Protein AF-B0Y530-F1 (afdb_monomer_lite)

Sequence (196 aa):
MYRELESFFRGALNVQAPTAATYVEQLRGLASNEVVDIGAVKTAIHNLNALRPGSDELRALSRLRFLPVEMPDGTVEMLKPTDTFFIADRVEYLSAFRGRVPILDFSLDEARHLSPLLGRISLQNRYMSMAIMEQTDVDQPSHEHLSRETRLFRRKAKHFYRYGRTAEKLLVRRCDNCKTRLFMKALVSEKHLYFN

Foldseek 3Di:
DDPPCVCVCCPVVVDDDQDLLNLLVVLQVQQPDPDHDLVSLLVSLLVSLVNLDALVSCVSQQPGQRFWKQALVRDTGRHHLLADEAEEQDPLQCVQCRSPTIYGPDDNVSSVSSVSVCVSSPNVCRYLVNFKDKDWDQDDPPPDDDPPVVVVCVVVCVPDDDDGPIFIKIWGHDPPSHPDDDTDIGTDDDDDDDDD

pLDDT: mean 72.52, std 20.73, range [30.19, 95.31]

InterPro domains:
  IPR059392 Domain of unknown function DUF8348 [PF27504] (22-131)

Organism: Aspergillus fumigatus (strain CBS 144.89 / FGSC A1163 / CEA10) (NCBI:txid451804)

Secondary structure (DSSP, 8-state):
--GGGHHIIIIIS--PPPPHHHHHHHHHHHTTSSS--HHHHHHHHHHHHHT---TTGGGGGGGS--EEEE-TTS-EEEE-TTS--BB--SHHHHHHHTTTS-EESS-HHHHHHHHHHHHHTT-GGGBHHHHEEEEEEEPPPP--S-TTHHHHHHHHTTS------EEEEEEEPP-TTS------EEEE--------

Radius of gyration: 24.55 Å; chains: 1; bounding box: 75×40×56 Å

Structure (mmCIF, N/CA/C/O backbone):
data_AF-B0Y530-F1
#
_entry.id   AF-B0Y530-F1
#
loop_
_atom_site.group_PDB
_atom_site.id
_atom_site.type_symbol
_atom_site.label_atom_id
_atom_site.label_alt_id
_atom_site.label_comp_id
_atom_site.label_asym_id
_atom_site.label_entity_id
_atom_site.label_seq_id
_atom_site.pdbx_PDB_ins_code
_atom_site.Cartn_x
_atom_site.Cartn_y
_atom_site.Cartn_z
_atom_site.occupancy
_atom_site.B_iso_or_equiv
_atom_site.auth_seq_id
_atom_site.auth_comp_id
_atom_site.auth_asym_id
_atom_site.auth_atom_id
_atom_site.pdbx_PDB_model_num
ATOM 1 N N . MET A 1 1 ? -13.816 22.624 7.159 1.00 44.41 1 MET A N 1
ATOM 2 C CA . MET A 1 1 ? -14.152 21.352 7.836 1.00 44.41 1 MET A CA 1
ATOM 3 C C . MET A 1 1 ? -14.967 21.699 9.079 1.00 44.41 1 MET A C 1
ATOM 5 O O . MET A 1 1 ? -14.487 22.483 9.887 1.00 44.41 1 MET A O 1
ATOM 9 N N . TYR A 1 2 ? -16.212 21.229 9.177 1.00 54.75 2 TYR A N 1
ATOM 10 C CA . TYR A 1 2 ? -17.192 21.673 10.179 1.00 54.75 2 TYR A CA 1
ATOM 11 C C . TYR A 1 2 ? -17.006 20.951 11.524 1.00 54.75 2 TYR A C 1
ATOM 13 O O . TYR A 1 2 ? -17.595 19.897 11.745 1.00 54.75 2 TYR A O 1
ATOM 21 N N . ARG A 1 3 ? -16.199 21.515 12.434 1.00 59.56 3 ARG A N 1
ATOM 22 C CA . ARG A 1 3 ? -16.058 20.994 13.814 1.00 59.56 3 ARG A CA 1
ATOM 23 C C . ARG A 1 3 ? -17.367 21.043 14.607 1.00 59.56 3 ARG A C 1
ATOM 25 O O . ARG A 1 3 ? -17.596 20.209 15.470 1.00 59.56 3 ARG A O 1
ATOM 32 N N . GLU A 1 4 ? -18.233 21.997 14.290 1.00 65.31 4 GLU A N 1
ATOM 33 C CA . GLU A 1 4 ? -19.494 22.238 15.000 1.00 65.31 4 GLU A CA 1
ATOM 34 C C . GLU A 1 4 ? -20.522 21.111 14.806 1.00 65.31 4 GLU A C 1
ATOM 36 O O . GLU A 1 4 ? -21.371 20.902 15.665 1.00 65.31 4 GLU A O 1
ATOM 41 N N . LEU A 1 5 ? -20.417 20.339 13.718 1.00 67.94 5 LEU A N 1
ATOM 42 C CA . LEU A 1 5 ? -21.318 19.218 13.427 1.00 67.94 5 LEU A CA 1
ATOM 43 C C . LEU A 1 5 ? -20.907 17.912 14.123 1.00 67.94 5 LEU A C 1
ATOM 45 O O . LEU A 1 5 ? -21.686 16.962 14.153 1.00 67.94 5 LEU A O 1
ATOM 49 N N . GLU A 1 6 ? -19.708 17.840 14.705 1.00 64.44 6 GLU A N 1
ATOM 50 C CA . GLU A 1 6 ? -19.224 16.622 15.362 1.00 64.44 6 GLU A CA 1
ATOM 51 C C . GLU A 1 6 ? -20.094 16.237 16.571 1.00 64.44 6 GLU A C 1
ATOM 53 O O . GLU A 1 6 ? -20.381 15.057 16.780 1.00 64.44 6 GLU A O 1
ATOM 58 N N . SER A 1 7 ? -20.585 17.230 17.317 1.00 64.06 7 SER A N 1
ATOM 59 C CA . SER A 1 7 ? -21.514 17.029 18.435 1.00 64.06 7 SER A CA 1
ATOM 60 C C . SER A 1 7 ? -22.880 16.514 17.974 1.00 64.06 7 SER A C 1
ATOM 62 O O . SER A 1 7 ? -23.486 15.697 18.661 1.00 64.06 7 SER A O 1
ATOM 64 N N . PHE A 1 8 ? -23.345 16.926 16.791 1.00 67.81 8 PHE A N 1
ATOM 65 C CA . PHE A 1 8 ? -24.589 16.437 16.200 1.00 67.81 8 PHE A CA 1
ATOM 66 C C . PHE A 1 8 ? -24.465 14.968 15.770 1.00 67.81 8 PHE A C 1
ATOM 68 O O . PHE A 1 8 ? -25.305 14.147 16.136 1.00 67.81 8 PHE A O 1
ATOM 75 N N . PHE A 1 9 ? -23.387 14.600 15.072 1.00 64.75 9 PHE A N 1
ATOM 76 C CA . PHE A 1 9 ? -23.185 13.217 14.625 1.00 64.75 9 PHE A CA 1
ATOM 77 C C . PHE A 1 9 ? -22.921 12.247 15.781 1.00 64.75 9 PHE A C 1
ATOM 79 O O . PHE A 1 9 ? -23.518 11.171 15.822 1.00 64.75 9 PHE A O 1
ATOM 86 N N . ARG A 1 10 ? -22.071 12.625 16.745 1.00 68.25 10 ARG A N 1
ATOM 87 C CA . ARG A 1 10 ? -21.766 11.771 17.904 1.00 68.25 10 ARG A CA 1
ATOM 88 C C . ARG A 1 10 ? -22.877 11.776 18.954 1.00 68.25 10 ARG A C 1
ATOM 90 O O . ARG A 1 10 ? -23.067 10.770 19.622 1.00 68.25 10 ARG A O 1
ATOM 97 N N . GLY A 1 11 ? -23.584 12.894 19.119 1.00 66.25 11 GLY A N 1
ATOM 98 C CA . GLY A 1 11 ? -24.612 13.067 20.147 1.00 66.25 11 GLY A CA 1
ATOM 99 C C . GLY A 1 11 ? -26.009 12.677 19.674 1.00 66.25 11 GLY A C 1
ATOM 100 O O . GLY A 1 11 ? -26.609 11.763 20.226 1.00 66.25 11 GLY A O 1
ATOM 101 N N . ALA A 1 12 ? -26.532 13.355 18.649 1.00 65.44 12 ALA A N 1
ATOM 102 C CA . ALA A 1 12 ? -27.915 13.167 18.205 1.00 65.44 12 ALA A CA 1
ATOM 103 C C . ALA A 1 12 ? -28.107 11.886 17.378 1.00 65.44 12 ALA A C 1
ATOM 105 O O . ALA A 1 12 ? -29.136 11.228 17.499 1.00 65.44 12 ALA A O 1
ATOM 106 N N . LEU A 1 13 ? -27.116 11.524 16.556 1.00 67.88 13 LEU A N 1
ATOM 107 C CA . LEU A 1 13 ? -27.177 10.336 15.694 1.00 67.88 13 LEU A CA 1
ATOM 108 C C . LEU A 1 13 ? -26.406 9.128 16.255 1.00 67.88 13 LEU A C 1
ATOM 110 O O . LEU A 1 13 ? -26.450 8.057 15.654 1.00 67.88 13 LEU A O 1
ATOM 114 N N . ASN A 1 14 ? -25.710 9.290 17.390 1.00 65.31 14 ASN A N 1
ATOM 115 C CA . ASN A 1 14 ? -24.865 8.270 18.029 1.00 65.31 14 ASN A CA 1
ATOM 116 C C . ASN A 1 14 ? -23.926 7.535 17.047 1.00 65.31 14 ASN A C 1
ATOM 118 O O . ASN A 1 14 ? -23.660 6.338 17.176 1.00 65.31 14 ASN A O 1
ATOM 122 N N . VAL A 1 15 ? -23.433 8.246 16.029 1.00 72.12 15 VAL A N 1
ATOM 123 C CA . VAL A 1 15 ? -22.521 7.680 15.036 1.00 72.12 15 VAL A CA 1
ATOM 124 C C . VAL A 1 15 ? -21.124 7.655 15.644 1.00 72.12 15 VAL A C 1
ATOM 126 O O . VAL A 1 15 ? -20.498 8.695 15.863 1.00 72.12 15 VAL A O 1
ATOM 129 N N . GLN A 1 16 ? -20.633 6.451 15.933 1.00 69.69 16 GLN A N 1
ATOM 130 C CA . GLN A 1 16 ? -19.253 6.229 16.358 1.00 69.69 16 GLN A CA 1
ATOM 131 C C . GLN A 1 16 ? -18.303 6.612 15.217 1.00 69.69 16 GLN A C 1
ATOM 133 O O . GLN A 1 16 ? -18.497 6.206 14.070 1.00 69.69 16 GLN A O 1
ATOM 138 N N . ALA A 1 17 ? -17.267 7.396 15.528 1.00 74.94 17 ALA A N 1
ATOM 139 C CA . ALA A 1 17 ? -16.247 7.737 14.545 1.00 74.94 17 ALA A CA 1
ATOM 140 C C . ALA A 1 17 ? -15.517 6.455 14.095 1.00 74.94 17 ALA A C 1
ATOM 142 O O . ALA A 1 17 ? -15.108 5.667 14.954 1.00 74.94 17 ALA A O 1
ATOM 143 N N . PRO A 1 18 ? -15.337 6.230 12.781 1.00 79.75 18 PRO A N 1
ATOM 144 C CA . PRO A 1 18 ? -14.697 5.020 12.288 1.00 79.75 18 PRO A CA 1
ATOM 145 C C . PRO A 1 18 ? -13.247 4.947 12.772 1.00 79.75 18 PRO A C 1
ATOM 147 O O . PRO A 1 18 ? -12.463 5.884 12.612 1.00 79.75 18 PRO A O 1
ATOM 150 N N . THR A 1 19 ? -12.902 3.816 13.380 1.00 87.69 19 THR A N 1
ATOM 151 C CA . THR A 1 19 ? -11.562 3.528 13.905 1.00 87.69 19 THR A CA 1
ATOM 152 C C . THR A 1 19 ? -10.728 2.754 12.887 1.00 87.69 19 THR A C 1
ATOM 154 O O . THR A 1 19 ? -11.256 2.216 11.912 1.00 87.69 19 THR A O 1
ATOM 157 N N . ALA A 1 20 ? -9.422 2.622 13.132 1.00 87.12 20 ALA A N 1
ATOM 158 C CA . ALA A 1 20 ? -8.554 1.776 12.313 1.00 87.12 20 ALA A CA 1
ATOM 159 C C . ALA A 1 20 ? -9.084 0.335 12.219 1.00 87.12 20 ALA A C 1
ATOM 161 O O . ALA A 1 20 ? -9.145 -0.233 11.132 1.00 87.12 20 ALA A O 1
ATOM 162 N N . ALA A 1 21 ? -9.561 -0.214 13.342 1.00 88.00 21 ALA A N 1
ATOM 163 C CA . ALA A 1 21 ? -10.191 -1.531 13.399 1.00 88.00 21 ALA A CA 1
ATOM 164 C C . ALA A 1 21 ? -11.428 -1.633 12.489 1.00 88.00 21 ALA A C 1
ATOM 166 O O . ALA A 1 21 ? -11.610 -2.647 11.824 1.00 88.00 21 ALA A O 1
ATOM 167 N N . THR A 1 22 ? -12.231 -0.567 12.395 1.00 89.50 22 THR A N 1
ATOM 168 C CA . THR A 1 22 ? -13.412 -0.528 11.514 1.00 89.50 22 THR A CA 1
ATOM 169 C C . THR A 1 22 ? -13.006 -0.707 10.051 1.00 89.50 22 THR A C 1
ATOM 171 O O . THR A 1 22 ? -13.576 -1.536 9.346 1.00 89.50 22 THR A O 1
ATOM 174 N N . TYR A 1 23 ? -11.971 0.010 9.603 1.00 90.62 23 TYR A N 1
ATOM 175 C CA . TYR A 1 23 ? -11.467 -0.116 8.234 1.00 90.62 23 TYR A CA 1
ATOM 176 C C . TYR A 1 23 ? -10.740 -1.441 7.985 1.00 90.62 23 TYR A C 1
ATOM 178 O O . TYR A 1 23 ? -10.826 -1.981 6.887 1.00 90.62 23 TYR A O 1
ATOM 186 N N . VAL A 1 24 ? -10.063 -2.008 8.987 1.00 90.25 24 VAL A N 1
ATOM 187 C CA . VAL A 1 24 ? -9.472 -3.353 8.883 1.00 90.25 24 VAL A CA 1
ATOM 188 C C . VAL A 1 24 ? -10.558 -4.417 8.689 1.00 90.25 24 VAL A C 1
ATOM 190 O O . VAL A 1 24 ? -10.403 -5.287 7.831 1.00 90.25 24 VAL A O 1
ATOM 193 N N . GLU A 1 25 ? -11.666 -4.346 9.431 1.00 90.12 25 GLU A N 1
ATOM 194 C CA . GLU A 1 25 ? -12.802 -5.257 9.241 1.00 90.12 25 GLU A CA 1
ATOM 195 C C . GLU A 1 25 ? -13.515 -5.010 7.907 1.00 90.12 25 GLU A C 1
ATOM 197 O O . GLU A 1 25 ? -13.876 -5.967 7.223 1.00 90.12 25 GLU A O 1
ATOM 202 N N . GLN A 1 26 ? -13.635 -3.753 7.468 1.00 91.00 26 GLN A N 1
ATOM 203 C CA . GLN A 1 26 ? -14.151 -3.431 6.136 1.00 91.00 26 GLN A CA 1
ATOM 204 C C . GLN A 1 26 ? -13.285 -4.059 5.035 1.00 91.00 26 GLN A C 1
ATOM 206 O O . GLN A 1 26 ? -13.814 -4.710 4.136 1.00 91.00 26 GLN A O 1
ATOM 211 N N . LEU A 1 27 ? -11.958 -3.919 5.118 1.00 91.81 27 LEU A N 1
ATOM 212 C CA . LEU A 1 27 ? -11.026 -4.554 4.182 1.00 91.81 27 LEU A CA 1
ATOM 213 C C . LEU A 1 27 ? -11.148 -6.080 4.222 1.00 91.81 27 LEU A C 1
ATOM 215 O O . LEU A 1 27 ? -11.079 -6.725 3.179 1.00 91.81 27 LEU A O 1
ATOM 219 N N . ARG A 1 28 ? -11.371 -6.671 5.403 1.00 90.31 28 ARG A N 1
ATOM 220 C CA . ARG A 1 28 ? -11.599 -8.116 5.541 1.00 90.31 28 ARG A CA 1
ATOM 221 C C . ARG A 1 28 ? -12.891 -8.564 4.861 1.00 90.31 28 ARG A C 1
ATOM 223 O O . ARG A 1 28 ? -12.880 -9.593 4.186 1.00 90.31 28 ARG A O 1
ATOM 230 N N . GLY A 1 29 ? -13.970 -7.801 5.018 1.00 89.38 29 GLY A N 1
ATOM 231 C CA . GLY A 1 29 ? -15.240 -8.050 4.340 1.00 89.38 29 GLY A CA 1
ATOM 232 C C . GLY A 1 29 ? -15.086 -7.981 2.823 1.00 89.38 29 GLY A C 1
ATOM 233 O O . GLY A 1 29 ? -15.406 -8.942 2.132 1.00 89.38 29 GLY A O 1
ATOM 234 N N . LEU A 1 30 ? -14.485 -6.901 2.314 1.00 90.12 30 LEU A N 1
ATOM 235 C CA . LEU A 1 30 ? -14.243 -6.714 0.879 1.00 90.12 30 LEU A CA 1
ATOM 236 C C . LEU A 1 30 ? -13.374 -7.829 0.277 1.00 90.12 30 LEU A C 1
ATOM 238 O O . LEU A 1 30 ? -13.652 -8.294 -0.824 1.00 90.12 30 LEU A O 1
ATOM 242 N N . ALA A 1 31 ? -12.364 -8.297 1.013 1.00 84.25 31 ALA A N 1
ATOM 243 C CA . ALA A 1 31 ? -11.493 -9.393 0.591 1.00 84.25 31 ALA A CA 1
ATOM 244 C C . ALA A 1 31 ? -12.168 -10.778 0.592 1.00 84.25 31 ALA A C 1
ATOM 246 O O . ALA A 1 31 ? -11.597 -11.730 0.057 1.00 84.25 31 ALA A O 1
ATOM 247 N N . SER A 1 32 ? -13.329 -10.913 1.239 1.00 86.38 32 SER A N 1
ATOM 248 C CA . SER A 1 32 ? -14.075 -12.175 1.347 1.00 86.38 32 SER A CA 1
ATOM 249 C C . SER A 1 32 ? -15.203 -12.292 0.317 1.00 86.38 32 SER A C 1
ATOM 251 O O . SER A 1 32 ? -15.800 -13.359 0.197 1.00 86.38 32 SER A O 1
ATOM 253 N N . ASN A 1 33 ? -15.500 -11.216 -0.415 1.00 86.88 33 ASN A N 1
ATOM 254 C CA . ASN A 1 33 ? -16.532 -11.209 -1.445 1.00 86.88 33 ASN A CA 1
ATOM 255 C C . ASN A 1 33 ? -16.101 -12.031 -2.668 1.00 86.88 33 ASN A C 1
ATOM 257 O O . ASN A 1 33 ? -14.932 -12.030 -3.048 1.00 86.88 33 ASN A O 1
ATOM 261 N N . GLU A 1 34 ? -17.067 -12.689 -3.314 1.00 80.00 34 GLU A N 1
ATOM 262 C CA . GLU A 1 34 ? -16.841 -13.446 -4.554 1.00 80.00 34 GLU A CA 1
ATOM 263 C C . GLU A 1 34 ? -16.378 -12.535 -5.702 1.00 80.00 34 GLU A C 1
ATOM 265 O O . GLU A 1 34 ? -15.489 -12.894 -6.471 1.00 80.00 34 GLU A O 1
ATOM 270 N N . VAL A 1 35 ? -16.926 -11.317 -5.760 1.00 85.25 35 VAL A N 1
ATOM 271 C CA . VAL A 1 35 ? -16.483 -10.248 -6.659 1.00 85.25 35 VAL A CA 1
ATOM 272 C C . VAL A 1 35 ? -15.886 -9.126 -5.819 1.00 85.25 35 VAL A C 1
ATOM 274 O O . VAL A 1 35 ? -16.573 -8.520 -4.992 1.00 85.25 35 VAL A O 1
ATOM 277 N N . VAL A 1 36 ? -14.600 -8.848 -6.025 1.00 88.50 36 VAL A N 1
ATOM 278 C CA . VAL A 1 36 ? -13.893 -7.806 -5.279 1.00 88.50 36 VAL A CA 1
ATOM 279 C C . VAL A 1 36 ? -14.067 -6.455 -5.965 1.00 88.50 36 VAL A C 1
ATOM 281 O O . VAL A 1 36 ? -13.624 -6.253 -7.095 1.00 88.50 36 VAL A O 1
ATOM 284 N N . ASP A 1 37 ? -14.657 -5.501 -5.249 1.00 91.19 37 ASP A N 1
ATOM 285 C CA . ASP A 1 37 ? -14.695 -4.100 -5.665 1.00 91.19 37 ASP A CA 1
ATOM 286 C C . ASP A 1 37 ? -13.360 -3.416 -5.332 1.00 91.19 37 ASP A C 1
ATOM 288 O O . ASP A 1 37 ? -13.104 -2.989 -4.202 1.00 91.19 37 ASP A O 1
ATOM 292 N N . ILE A 1 38 ? -12.496 -3.316 -6.342 1.00 90.56 38 ILE A N 1
ATOM 293 C CA . ILE A 1 38 ? -11.175 -2.687 -6.231 1.00 90.56 38 ILE A CA 1
ATOM 294 C C . ILE A 1 38 ? -11.295 -1.213 -5.803 1.00 90.56 38 ILE A C 1
ATOM 296 O O . ILE A 1 38 ? -10.484 -0.740 -5.006 1.00 90.56 38 ILE A O 1
ATOM 300 N N . GLY A 1 39 ? -12.308 -0.484 -6.283 1.00 91.69 39 GLY A N 1
ATOM 301 C CA . GLY A 1 39 ? -12.508 0.929 -5.950 1.00 91.69 39 GLY A CA 1
ATOM 302 C C . GLY A 1 39 ? -12.851 1.127 -4.473 1.00 91.69 39 GLY A C 1
ATOM 303 O O . GLY A 1 39 ? -12.285 2.001 -3.802 1.00 91.69 39 GLY A O 1
ATOM 304 N N . ALA A 1 40 ? -13.711 0.261 -3.934 1.00 91.69 40 ALA A N 1
ATOM 305 C CA . ALA A 1 40 ? -14.023 0.234 -2.509 1.00 91.69 40 ALA A CA 1
ATOM 306 C C . ALA A 1 40 ? -12.795 -0.131 -1.657 1.00 91.69 40 ALA A C 1
ATOM 308 O O . ALA A 1 40 ? -12.554 0.505 -0.626 1.00 91.69 40 ALA A O 1
ATOM 309 N N . VAL A 1 41 ? -11.980 -1.097 -2.101 1.00 93.75 41 VAL A N 1
ATOM 310 C CA . VAL A 1 41 ? -10.730 -1.480 -1.417 1.00 93.75 41 VAL A CA 1
ATOM 311 C C . VAL A 1 41 ? -9.743 -0.312 -1.375 1.00 93.75 41 VAL A C 1
ATOM 313 O O . VAL A 1 41 ? -9.263 0.036 -0.294 1.00 93.75 41 VAL A O 1
ATOM 316 N N . LYS A 1 42 ? -9.477 0.347 -2.512 1.00 94.44 42 LYS A N 1
ATOM 317 C CA . LYS A 1 42 ? -8.579 1.516 -2.566 1.00 94.44 42 LYS A CA 1
ATOM 318 C C . LYS A 1 42 ? -9.062 2.630 -1.640 1.00 94.44 42 LYS A C 1
ATOM 320 O O . LYS A 1 42 ? -8.274 3.180 -0.872 1.00 94.44 42 LYS A O 1
ATOM 325 N N . THR A 1 43 ? -10.365 2.906 -1.637 1.00 93.62 43 THR A N 1
ATOM 326 C CA . THR A 1 43 ? -10.972 3.922 -0.765 1.00 93.62 43 THR A CA 1
ATOM 327 C C . THR A 1 43 ? -10.787 3.585 0.719 1.00 93.62 43 THR A C 1
ATOM 329 O O . THR A 1 43 ? -10.380 4.443 1.504 1.00 93.62 43 THR A O 1
ATOM 332 N N . ALA A 1 44 ? -11.015 2.329 1.114 1.00 93.06 44 ALA A N 1
ATOM 333 C CA . ALA A 1 44 ? -10.787 1.874 2.485 1.00 93.06 44 ALA A CA 1
ATOM 334 C C . ALA A 1 44 ? -9.305 1.989 2.896 1.00 93.06 44 ALA A C 1
ATOM 336 O O . ALA A 1 44 ? -9.014 2.416 4.015 1.00 93.06 44 ALA A O 1
ATOM 337 N N . ILE A 1 45 ? -8.364 1.696 1.989 1.00 93.38 45 ILE A N 1
ATOM 338 C CA . ILE A 1 45 ? -6.921 1.889 2.219 1.00 93.38 45 ILE A CA 1
ATOM 339 C C . ILE A 1 45 ? -6.584 3.373 2.422 1.00 93.38 45 ILE A C 1
ATOM 341 O O . ILE A 1 45 ? -5.857 3.710 3.359 1.00 93.38 45 ILE A O 1
ATOM 345 N N . HIS A 1 46 ? -7.121 4.271 1.590 1.00 93.19 46 HIS A N 1
ATOM 346 C CA . HIS A 1 46 ? -6.902 5.713 1.736 1.00 93.19 46 HIS A CA 1
ATOM 347 C C . HIS A 1 46 ? -7.445 6.250 3.062 1.00 93.19 46 HIS A C 1
ATOM 349 O O . HIS A 1 46 ? -6.740 6.985 3.758 1.00 93.19 46 HIS A O 1
ATOM 355 N N . ASN A 1 47 ? -8.653 5.836 3.449 1.00 91.81 47 ASN A N 1
ATOM 356 C CA . ASN A 1 47 ? -9.255 6.229 4.721 1.00 91.81 47 ASN A CA 1
ATOM 357 C C . ASN A 1 47 ? -8.449 5.705 5.915 1.00 91.81 47 ASN A C 1
ATOM 359 O O . ASN A 1 47 ? -8.197 6.444 6.868 1.00 91.81 47 ASN A O 1
ATOM 363 N N . LEU A 1 48 ? -7.970 4.461 5.842 1.00 91.75 48 LEU A N 1
ATOM 364 C CA . LEU A 1 48 ? -7.095 3.899 6.862 1.00 91.75 48 LEU A CA 1
ATOM 365 C C . LEU A 1 48 ? -5.765 4.663 6.958 1.00 91.75 48 LEU A C 1
ATOM 367 O O . LEU A 1 48 ? -5.309 4.963 8.059 1.00 91.75 48 LEU A O 1
ATOM 371 N N . ASN A 1 49 ? -5.153 5.025 5.827 1.00 92.19 49 ASN A N 1
ATOM 372 C CA . ASN A 1 49 ? -3.935 5.839 5.803 1.00 92.19 49 ASN A CA 1
ATOM 373 C C . ASN A 1 49 ? -4.160 7.228 6.427 1.00 92.19 49 ASN A C 1
ATOM 375 O O . ASN A 1 49 ? -3.306 7.712 7.173 1.00 92.19 49 ASN A O 1
ATOM 379 N N . ALA A 1 50 ? -5.322 7.844 6.188 1.00 89.75 50 ALA A N 1
ATOM 380 C CA . ALA A 1 50 ? -5.676 9.144 6.755 1.00 89.75 50 ALA A CA 1
ATOM 381 C C . ALA A 1 50 ? -5.762 9.127 8.293 1.00 89.75 50 ALA A C 1
ATOM 383 O O . ALA A 1 50 ? -5.386 10.113 8.929 1.00 89.75 50 ALA A O 1
ATOM 384 N N . LEU A 1 51 ? -6.170 8.003 8.899 1.00 88.69 51 LEU A N 1
ATOM 385 C CA . LEU A 1 51 ? -6.199 7.835 10.358 1.00 88.69 51 LEU A CA 1
ATOM 386 C C . LEU A 1 51 ? -4.805 7.744 11.002 1.00 88.69 51 LEU A C 1
ATOM 388 O O . LEU A 1 51 ? -4.689 7.889 12.217 1.00 88.69 51 LEU A O 1
ATOM 392 N N . ARG A 1 52 ? -3.746 7.500 10.217 1.00 87.44 52 ARG A N 1
ATOM 393 C CA . ARG A 1 52 ? -2.371 7.264 10.701 1.00 87.44 52 ARG A CA 1
ATOM 394 C C . ARG A 1 52 ? -2.304 6.278 11.891 1.00 87.44 52 ARG A C 1
ATOM 396 O O . ARG A 1 52 ? -1.680 6.605 12.908 1.00 87.44 52 ARG A O 1
ATOM 403 N N . PRO A 1 53 ? -2.868 5.065 11.758 1.00 88.38 53 PRO A N 1
ATOM 404 C CA . PRO A 1 53 ? -2.980 4.076 12.834 1.00 88.38 53 PRO A CA 1
ATOM 405 C C . PRO A 1 53 ? -1.633 3.485 13.243 1.00 88.38 53 PRO A C 1
ATOM 407 O O . PRO A 1 53 ? -0.752 3.291 12.399 1.00 88.38 53 PRO A O 1
ATOM 410 N N . GLY A 1 54 ? -1.457 3.188 14.528 1.00 86.31 54 GLY A N 1
ATOM 411 C CA . GLY A 1 54 ? -0.225 2.603 15.059 1.00 86.31 54 GLY A CA 1
ATOM 412 C C . GLY A 1 54 ? 0.093 1.230 14.453 1.00 86.31 54 GLY A C 1
ATOM 413 O O . GLY A 1 54 ? -0.779 0.540 13.927 1.00 86.31 54 GLY A O 1
ATOM 414 N N . SER A 1 55 ? 1.355 0.798 14.541 1.00 84.94 55 SER A N 1
ATOM 415 C CA . SER A 1 55 ? 1.789 -0.494 13.980 1.00 84.94 55 SER A CA 1
ATOM 416 C C . SER A 1 55 ? 1.035 -1.693 14.572 1.00 84.94 55 SER A C 1
ATOM 418 O O . SER A 1 55 ? 0.801 -2.677 13.872 1.00 84.94 55 SER A O 1
ATOM 420 N N . ASP A 1 56 ? 0.613 -1.609 15.837 1.00 85.12 56 ASP A N 1
ATOM 421 C CA . ASP A 1 56 ? -0.156 -2.671 16.495 1.00 85.12 56 ASP A CA 1
ATOM 422 C C . ASP A 1 56 ? -1.566 -2.829 15.918 1.00 85.12 56 ASP A C 1
ATOM 424 O O . ASP A 1 56 ? -2.015 -3.955 15.709 1.00 85.12 56 ASP A O 1
ATOM 428 N N . GLU A 1 57 ? -2.228 -1.723 15.567 1.00 84.38 57 GLU A N 1
ATOM 429 C CA . GLU A 1 57 ? -3.551 -1.732 14.928 1.00 84.38 57 GLU A CA 1
ATOM 430 C C . GLU A 1 57 ? -3.487 -2.321 13.510 1.00 84.38 57 GLU A C 1
ATOM 432 O O . GLU A 1 57 ? -4.415 -2.983 13.049 1.00 84.38 57 GLU A O 1
ATOM 437 N N . LEU A 1 58 ? -2.353 -2.134 12.827 1.00 87.00 58 LEU A N 1
ATOM 438 C CA . LEU A 1 58 ? -2.107 -2.643 11.477 1.00 87.00 58 LEU A CA 1
ATOM 439 C C . LEU A 1 58 ? -1.646 -4.105 11.448 1.00 87.00 58 LEU A C 1
ATOM 441 O O . LEU A 1 58 ? -1.585 -4.710 10.376 1.00 87.00 58 LEU A O 1
ATOM 445 N N . ARG A 1 59 ? -1.355 -4.718 12.602 1.00 86.62 59 ARG A N 1
ATOM 446 C CA . ARG A 1 59 ? -0.842 -6.096 12.680 1.00 86.62 59 ARG A CA 1
ATOM 447 C C . ARG A 1 59 ? -1.767 -7.100 11.988 1.00 86.62 59 ARG A C 1
ATOM 449 O O . ARG A 1 59 ? -1.288 -8.035 11.343 1.00 86.62 59 ARG A O 1
ATOM 456 N N . ALA A 1 60 ? -3.079 -6.884 12.071 1.00 85.88 60 ALA A N 1
ATOM 457 C CA . ALA A 1 60 ? -4.088 -7.727 11.435 1.00 85.88 60 ALA A CA 1
ATOM 458 C C . ALA A 1 60 ? -4.004 -7.730 9.893 1.00 85.88 60 ALA A C 1
ATOM 460 O O . ALA A 1 60 ? -4.353 -8.733 9.270 1.00 85.88 60 ALA A O 1
ATOM 461 N N . LEU A 1 61 ? -3.484 -6.662 9.275 1.00 87.50 61 LEU A N 1
ATOM 462 C CA . LEU A 1 61 ? -3.340 -6.564 7.819 1.00 87.50 61 LEU A CA 1
ATOM 463 C C . LEU A 1 61 ? -2.240 -7.462 7.255 1.00 87.50 61 LEU A C 1
ATOM 465 O O . LEU A 1 61 ? -2.307 -7.846 6.093 1.00 87.50 61 LEU A O 1
ATOM 469 N N . SER A 1 62 ? -1.251 -7.840 8.069 1.00 84.44 62 SER A N 1
ATOM 470 C CA . SER A 1 62 ? -0.110 -8.656 7.624 1.00 84.44 62 SER A CA 1
ATOM 471 C C . SER A 1 62 ? -0.513 -9.990 6.980 1.00 84.44 62 SER A C 1
ATOM 473 O O . SER A 1 62 ? 0.209 -10.512 6.134 1.00 84.44 62 SER A O 1
ATOM 475 N N . ARG A 1 63 ? -1.671 -10.544 7.368 1.00 84.44 63 ARG A N 1
ATOM 476 C CA . ARG A 1 63 ? -2.202 -11.823 6.865 1.00 84.44 63 ARG A CA 1
ATOM 477 C C . ARG A 1 63 ? -3.352 -11.656 5.871 1.00 84.44 63 ARG A C 1
ATOM 479 O O . ARG A 1 63 ? -3.781 -12.650 5.280 1.00 84.44 63 ARG A O 1
ATOM 486 N N . LEU A 1 64 ? -3.862 -10.436 5.714 1.00 89.38 64 LEU A N 1
ATOM 487 C CA . LEU A 1 64 ? -5.035 -10.143 4.903 1.00 89.38 64 LEU A CA 1
ATOM 488 C C . LEU A 1 64 ? -4.636 -9.908 3.440 1.00 89.38 64 LEU A C 1
ATOM 490 O O . LEU A 1 64 ? -3.618 -9.280 3.164 1.00 89.38 64 LEU A O 1
ATOM 494 N N . ARG A 1 65 ? -5.455 -10.401 2.506 1.00 91.25 65 ARG A N 1
ATOM 495 C CA . ARG A 1 65 ? -5.355 -10.077 1.077 1.00 91.25 65 ARG A CA 1
ATOM 496 C C . ARG A 1 65 ? -6.131 -8.797 0.815 1.00 91.25 65 ARG A C 1
ATOM 498 O O . ARG A 1 65 ? -7.341 -8.855 0.654 1.00 91.25 65 ARG A O 1
ATOM 505 N N . PHE A 1 66 ? -5.459 -7.657 0.856 1.00 92.00 66 PHE A N 1
ATOM 506 C CA . PHE A 1 66 ? -6.115 -6.358 0.675 1.00 92.00 66 PHE A CA 1
ATOM 507 C C . PHE A 1 66 ? -5.384 -5.451 -0.313 1.00 92.00 66 PHE A C 1
ATOM 509 O O . PHE A 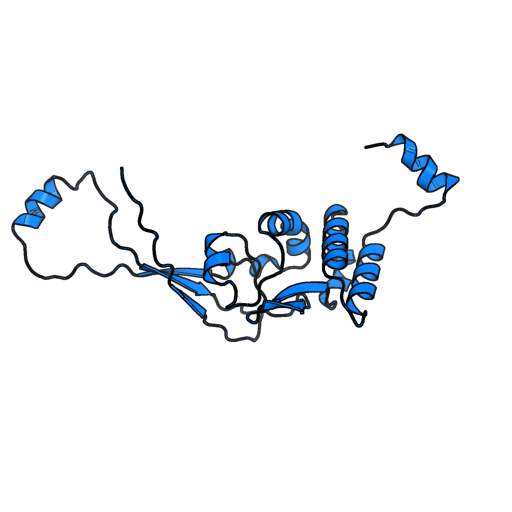1 66 ? -5.869 -4.364 -0.596 1.00 92.00 66 PHE A O 1
ATOM 516 N N . LEU A 1 67 ? -4.210 -5.859 -0.802 1.00 93.25 67 LEU A N 1
ATOM 517 C CA . LEU A 1 67 ? -3.404 -5.045 -1.701 1.00 93.25 67 LEU A CA 1
ATOM 518 C C . LEU A 1 67 ? -3.798 -5.353 -3.149 1.00 93.25 67 LEU A C 1
ATOM 520 O O . LEU A 1 67 ? -3.552 -6.479 -3.582 1.00 93.25 67 LEU A O 1
ATOM 524 N N . PRO A 1 68 ? -4.379 -4.397 -3.895 1.00 94.56 68 PRO A N 1
ATOM 525 C CA . PRO A 1 68 ? -4.632 -4.578 -5.318 1.00 94.56 68 PRO A CA 1
ATOM 526 C C . PRO A 1 68 ? -3.307 -4.537 -6.086 1.00 94.56 68 PRO A C 1
ATOM 528 O O . PRO A 1 68 ? -2.532 -3.587 -5.951 1.00 94.56 68 PRO A O 1
ATOM 531 N N . VAL A 1 69 ? -3.029 -5.567 -6.879 1.00 95.31 69 VAL A N 1
ATOM 532 C CA . VAL A 1 69 ? -1.794 -5.700 -7.661 1.00 95.31 69 VAL A CA 1
ATOM 533 C C . VAL A 1 69 ? -2.142 -6.018 -9.113 1.00 95.31 69 VAL A C 1
ATOM 535 O O . VAL A 1 69 ? -2.799 -7.018 -9.378 1.00 95.31 69 VAL A O 1
ATOM 538 N N . GLU A 1 70 ? -1.686 -5.169 -10.038 1.00 94.88 70 GLU A N 1
ATOM 539 C CA . GLU A 1 70 ? -1.704 -5.403 -11.486 1.00 94.88 70 GLU A CA 1
ATOM 540 C C . GLU A 1 70 ? -0.681 -6.501 -11.805 1.00 94.88 70 GLU A C 1
ATOM 542 O O . GLU A 1 70 ? 0.530 -6.336 -11.616 1.00 94.88 70 GLU A O 1
ATOM 547 N N . MET A 1 71 ? -1.181 -7.646 -12.249 1.00 92.69 71 MET A N 1
ATOM 548 C CA . MET A 1 71 ? -0.405 -8.804 -12.663 1.00 92.69 71 MET A CA 1
ATOM 549 C C . MET A 1 71 ? 0.144 -8.604 -14.086 1.00 92.69 71 MET A C 1
ATOM 551 O O . MET A 1 71 ? -0.371 -7.783 -14.848 1.00 92.69 71 MET A O 1
ATOM 555 N N . PRO A 1 72 ? 1.194 -9.345 -14.499 1.00 89.88 72 PRO A N 1
ATOM 556 C CA . PRO A 1 72 ? 1.772 -9.202 -15.840 1.00 89.88 72 PRO A CA 1
ATOM 557 C C . PRO A 1 72 ? 0.791 -9.467 -16.993 1.00 89.88 72 PRO A C 1
ATOM 559 O O . PRO A 1 72 ? 1.002 -8.970 -18.095 1.00 89.88 72 PRO A O 1
ATOM 562 N N . ASP A 1 73 ? -0.270 -10.237 -16.748 1.00 90.31 73 ASP A N 1
ATOM 563 C CA . ASP A 1 73 ? -1.345 -10.511 -17.708 1.00 90.31 73 ASP A CA 1
ATOM 564 C C . ASP A 1 73 ? -2.388 -9.377 -17.807 1.00 90.31 73 ASP A C 1
ATOM 566 O O . ASP A 1 73 ? -3.314 -9.459 -18.613 1.00 90.31 73 ASP A O 1
ATOM 570 N N . GLY A 1 74 ? -2.226 -8.307 -17.020 1.00 88.50 74 GLY A N 1
ATOM 571 C CA . GLY A 1 74 ? -3.124 -7.157 -16.964 1.00 88.50 74 GLY A CA 1
ATOM 572 C C . GLY A 1 74 ? -4.324 -7.339 -16.033 1.00 88.50 74 GLY A C 1
ATOM 573 O O . GLY A 1 74 ? -5.142 -6.425 -15.925 1.00 88.50 74 GLY A O 1
ATOM 574 N N . THR A 1 75 ? -4.450 -8.484 -15.357 1.00 92.50 75 THR A N 1
ATOM 575 C CA . THR A 1 75 ? -5.482 -8.688 -14.333 1.00 92.50 75 THR A CA 1
ATOM 576 C C . THR A 1 75 ? -5.085 -8.014 -13.020 1.00 92.50 75 THR A C 1
ATOM 578 O O . THR A 1 75 ? -3.908 -7.761 -12.771 1.00 92.50 75 THR A O 1
ATOM 581 N N . VAL A 1 76 ? -6.063 -7.688 -12.171 1.00 93.12 76 VAL A N 1
ATOM 582 C CA . VAL A 1 76 ? -5.799 -7.142 -10.832 1.00 93.12 76 VAL A CA 1
ATOM 583 C C . VAL A 1 76 ? -6.195 -8.171 -9.786 1.00 93.12 76 VAL A C 1
ATOM 585 O O . VAL A 1 76 ? -7.358 -8.561 -9.696 1.00 93.12 76 VAL A O 1
ATOM 588 N N . GLU A 1 77 ? -5.229 -8.577 -8.968 1.00 93.06 77 GLU A N 1
ATOM 589 C CA . GLU A 1 77 ? -5.415 -9.554 -7.898 1.00 93.06 77 GLU A CA 1
ATOM 590 C C . GLU A 1 77 ? -5.228 -8.927 -6.512 1.00 93.06 77 GLU A C 1
ATOM 592 O O . GLU A 1 77 ? -4.481 -7.964 -6.331 1.00 93.06 77 GLU A O 1
ATOM 597 N N . MET A 1 78 ? -5.898 -9.498 -5.505 1.00 93.19 78 MET A N 1
ATOM 598 C CA . MET A 1 78 ? -5.738 -9.097 -4.105 1.00 93.19 78 MET A CA 1
ATOM 599 C C . MET A 1 78 ? -4.653 -9.931 -3.431 1.00 93.19 78 MET A C 1
ATOM 601 O O . MET A 1 78 ? -4.862 -11.103 -3.101 1.00 93.19 78 MET A O 1
ATOM 605 N N . LEU A 1 79 ? -3.509 -9.308 -3.168 1.00 92.50 79 LEU A N 1
ATOM 606 C CA . LEU A 1 79 ? -2.354 -9.959 -2.562 1.00 92.50 79 LEU A CA 1
ATOM 607 C C . LEU A 1 79 ? -2.191 -9.615 -1.079 1.00 92.50 79 LEU A C 1
ATOM 609 O O . LEU A 1 79 ? -2.724 -8.626 -0.558 1.00 92.50 79 LEU A O 1
ATOM 613 N N . LYS A 1 80 ? -1.448 -10.474 -0.377 1.00 91.44 80 LYS A N 1
ATOM 614 C CA . LYS A 1 80 ? -0.994 -10.235 0.995 1.00 91.44 80 LYS A CA 1
ATOM 615 C C . LYS A 1 80 ? 0.287 -9.400 0.986 1.00 91.44 80 LYS A C 1
ATOM 617 O O . LYS A 1 80 ? 1.086 -9.518 0.059 1.00 91.44 80 LYS A O 1
ATOM 622 N N . PRO A 1 81 ? 0.589 -8.669 2.073 1.00 89.25 81 PRO A N 1
ATOM 623 C CA . PRO A 1 81 ? 1.879 -7.988 2.234 1.00 89.25 81 PRO A CA 1
ATOM 624 C C . PRO A 1 81 ? 3.110 -8.907 2.112 1.00 89.25 81 PRO A C 1
ATOM 626 O O . PRO A 1 81 ? 4.208 -8.447 1.806 1.00 89.25 81 PRO A O 1
ATOM 629 N N . THR A 1 82 ? 2.944 -10.207 2.369 1.00 86.94 82 THR A N 1
ATOM 630 C CA . THR A 1 82 ? 4.011 -11.214 2.266 1.00 86.94 82 THR A CA 1
ATOM 631 C C . THR A 1 82 ? 4.278 -11.689 0.839 1.00 86.94 82 THR A C 1
ATOM 633 O O . THR A 1 82 ? 5.318 -12.303 0.596 1.00 86.94 82 THR A O 1
ATOM 636 N N . ASP A 1 83 ? 3.350 -11.445 -0.085 1.00 88.38 83 ASP A N 1
ATOM 637 C CA . ASP A 1 83 ? 3.449 -11.921 -1.461 1.00 88.38 83 ASP A CA 1
ATOM 638 C C . ASP A 1 83 ? 4.443 -11.069 -2.270 1.00 88.38 83 ASP A C 1
ATOM 640 O O . ASP A 1 83 ? 4.926 -10.023 -1.829 1.00 88.38 83 ASP A O 1
ATOM 644 N N . THR A 1 84 ? 4.828 -11.554 -3.454 1.00 88.12 84 THR A N 1
ATOM 645 C CA . THR A 1 84 ? 5.852 -10.893 -4.278 1.00 88.12 84 THR A CA 1
ATOM 646 C C . THR A 1 84 ? 5.208 -9.895 -5.236 1.00 88.12 84 THR A C 1
ATOM 648 O O . THR A 1 84 ? 4.608 -10.298 -6.225 1.00 88.12 84 THR A O 1
ATOM 651 N N . PHE A 1 85 ? 5.392 -8.604 -4.972 1.00 90.31 85 PHE A N 1
ATOM 652 C CA . PHE A 1 85 ? 4.992 -7.502 -5.849 1.00 90.31 85 PHE A CA 1
ATOM 653 C C . PHE A 1 85 ? 5.923 -6.298 -5.646 1.00 90.31 85 PHE A C 1
ATOM 655 O O . PHE A 1 85 ? 6.734 -6.273 -4.711 1.00 90.31 85 PHE A O 1
ATOM 662 N N . PHE A 1 86 ? 5.805 -5.305 -6.525 1.00 91.69 86 PHE A N 1
ATOM 663 C CA . PHE A 1 86 ? 6.611 -4.086 -6.510 1.00 91.69 86 PHE A CA 1
ATOM 664 C C . PHE A 1 86 ? 5.741 -2.838 -6.390 1.00 91.69 86 PHE A C 1
ATOM 666 O O . PHE A 1 86 ? 4.587 -2.826 -6.808 1.00 91.69 86 PHE A O 1
ATOM 673 N N . ILE A 1 87 ? 6.309 -1.772 -5.832 1.00 92.19 87 ILE A N 1
ATOM 674 C CA . ILE A 1 87 ? 5.647 -0.475 -5.689 1.00 92.19 87 ILE A CA 1
ATOM 675 C C . ILE A 1 87 ? 6.362 0.510 -6.604 1.00 92.19 87 ILE A C 1
ATOM 677 O O . ILE A 1 87 ? 7.549 0.786 -6.421 1.00 92.19 87 ILE A O 1
ATOM 681 N N . ALA A 1 88 ? 5.654 1.018 -7.606 1.00 90.50 88 ALA A N 1
ATOM 682 C CA . ALA A 1 88 ? 6.209 2.007 -8.512 1.00 90.50 88 ALA A CA 1
ATOM 683 C C . ALA A 1 88 ? 6.331 3.366 -7.809 1.00 90.50 88 ALA A C 1
ATOM 685 O O . ALA A 1 88 ? 5.357 3.897 -7.283 1.00 90.50 88 ALA A O 1
ATOM 686 N N . ASP A 1 89 ? 7.532 3.937 -7.815 1.00 88.75 89 ASP A N 1
ATOM 687 C CA . ASP A 1 89 ? 7.821 5.265 -7.265 1.00 88.75 89 ASP A CA 1
ATOM 688 C C . ASP A 1 89 ? 8.376 6.249 -8.307 1.00 88.75 89 ASP A C 1
ATOM 690 O O . ASP A 1 89 ? 8.375 7.463 -8.083 1.00 88.75 89 ASP A O 1
ATOM 694 N N . ARG A 1 90 ? 8.784 5.735 -9.474 1.00 85.94 90 ARG A N 1
ATOM 695 C CA . ARG A 1 90 ? 9.284 6.506 -10.618 1.00 85.94 90 ARG A CA 1
ATOM 696 C C . ARG A 1 90 ? 8.551 6.133 -11.906 1.00 85.94 90 ARG A C 1
ATOM 698 O O . ARG A 1 90 ? 8.227 4.964 -12.124 1.00 85.94 90 ARG A O 1
ATOM 705 N N . VAL A 1 91 ? 8.312 7.125 -12.768 1.00 87.56 91 VAL A N 1
ATOM 706 C CA . VAL A 1 91 ? 7.609 6.942 -14.055 1.00 87.56 91 VAL A CA 1
ATOM 707 C C . VAL A 1 91 ? 8.415 6.033 -14.982 1.00 87.56 91 VAL A C 1
ATOM 709 O O . VAL A 1 91 ? 7.857 5.175 -15.663 1.00 87.56 91 VAL A O 1
ATOM 712 N N . GLU A 1 92 ? 9.734 6.192 -14.973 1.00 84.44 92 GLU A N 1
ATOM 713 C CA . GLU A 1 92 ? 10.687 5.458 -15.797 1.00 84.44 92 GLU A CA 1
ATOM 714 C C . GLU A 1 92 ? 10.600 3.958 -15.497 1.00 84.44 92 GLU A C 1
ATOM 716 O O . GLU A 1 92 ? 10.421 3.151 -16.407 1.00 84.44 92 GLU A O 1
ATOM 721 N N . TYR A 1 93 ? 10.606 3.582 -14.216 1.00 84.25 93 TYR A N 1
ATOM 722 C CA . TYR A 1 93 ? 10.490 2.184 -13.800 1.00 84.25 93 TYR A CA 1
ATOM 723 C C . TYR A 1 93 ? 9.106 1.609 -14.080 1.00 84.25 93 TYR A C 1
ATOM 725 O O . TYR A 1 93 ? 9.009 0.501 -14.605 1.00 84.25 93 TYR A O 1
ATOM 733 N N . LEU A 1 94 ? 8.042 2.368 -13.797 1.00 85.94 94 LEU A N 1
ATOM 734 C CA . LEU A 1 94 ? 6.686 1.932 -14.117 1.00 85.94 94 LEU A CA 1
ATOM 735 C C . LEU A 1 94 ? 6.571 1.608 -15.610 1.00 85.94 94 LEU A C 1
ATOM 737 O O . LEU A 1 94 ? 6.146 0.517 -15.970 1.00 85.94 94 LEU A O 1
ATOM 741 N N . SER A 1 95 ? 7.024 2.514 -16.480 1.00 85.81 95 SER A N 1
ATOM 742 C CA . SER A 1 95 ? 6.977 2.311 -17.932 1.00 85.81 95 SER A CA 1
ATOM 743 C C . SER A 1 95 ? 7.851 1.146 -18.418 1.00 85.81 95 SER A C 1
ATOM 745 O O . SER A 1 95 ? 7.445 0.422 -19.323 1.00 85.81 95 SER A O 1
ATOM 747 N N . ALA A 1 96 ? 9.014 0.917 -17.802 1.00 82.44 96 ALA A N 1
ATOM 748 C CA . ALA A 1 96 ? 9.932 -0.154 -18.189 1.00 82.44 96 ALA A CA 1
ATOM 749 C C . ALA A 1 96 ? 9.459 -1.561 -17.773 1.00 82.44 96 ALA A C 1
ATOM 751 O O . ALA A 1 96 ? 9.798 -2.547 -18.438 1.00 82.44 96 ALA A O 1
ATOM 752 N N . PHE A 1 97 ? 8.705 -1.664 -16.672 1.00 83.50 97 PHE A N 1
ATOM 753 C CA . PHE A 1 97 ? 8.332 -2.939 -16.046 1.00 83.50 97 PHE A CA 1
ATOM 754 C C . PHE A 1 97 ? 6.831 -3.258 -16.069 1.00 83.50 97 PHE A C 1
ATOM 756 O O . PHE A 1 97 ? 6.449 -4.370 -15.689 1.00 83.50 97 PHE A O 1
ATOM 763 N N . ARG A 1 98 ? 5.979 -2.341 -16.542 1.00 85.69 98 ARG A N 1
ATOM 764 C CA . ARG A 1 98 ? 4.546 -2.607 -16.721 1.00 85.69 98 ARG A CA 1
ATOM 765 C C . ARG A 1 98 ? 4.314 -3.819 -17.627 1.00 85.69 98 ARG A C 1
ATOM 767 O O . ARG A 1 98 ? 4.988 -3.973 -18.644 1.00 85.69 98 ARG A O 1
ATOM 774 N N . GLY A 1 99 ? 3.388 -4.693 -17.231 1.00 85.88 99 GLY A N 1
ATOM 775 C CA . GLY A 1 99 ? 3.095 -5.949 -17.935 1.00 85.88 99 GLY A CA 1
ATOM 776 C C . GLY A 1 99 ? 4.208 -7.002 -17.851 1.00 85.88 99 GLY A C 1
ATOM 777 O O . GLY A 1 99 ? 4.151 -8.017 -18.536 1.00 85.88 99 GLY A O 1
ATOM 778 N N . ARG A 1 100 ? 5.254 -6.774 -17.044 1.00 84.94 100 ARG A N 1
ATOM 779 C CA . ARG A 1 100 ? 6.358 -7.731 -16.856 1.00 84.94 100 ARG A CA 1
ATOM 780 C C . ARG A 1 100 ? 6.414 -8.258 -15.433 1.00 84.94 100 ARG A C 1
ATOM 782 O O . ARG A 1 100 ? 6.629 -9.445 -15.229 1.00 84.94 100 ARG A O 1
ATOM 789 N N . VAL A 1 101 ? 6.207 -7.393 -14.446 1.00 87.44 101 VAL A N 1
ATOM 790 C CA . VAL A 1 101 ? 6.217 -7.764 -13.025 1.00 87.44 101 VAL A CA 1
ATOM 791 C C . VAL A 1 10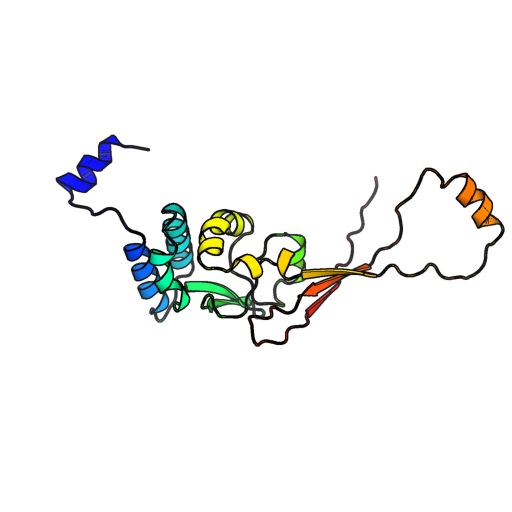1 ? 4.878 -7.420 -12.371 1.00 87.44 101 VAL A C 1
ATOM 793 O O . VAL A 1 101 ? 4.193 -6.536 -12.877 1.00 87.44 101 VAL A O 1
ATOM 796 N N . PRO A 1 102 ? 4.510 -8.069 -11.253 1.00 91.88 102 PRO A N 1
ATOM 797 C CA . PRO A 1 102 ? 3.361 -7.654 -10.457 1.00 91.88 102 PRO A CA 1
ATOM 798 C C . PRO A 1 102 ? 3.621 -6.285 -9.814 1.00 91.88 102 PRO A C 1
ATOM 800 O O . PRO A 1 102 ? 4.597 -6.126 -9.069 1.00 91.88 102 PRO A O 1
ATOM 803 N N . ILE A 1 103 ? 2.771 -5.299 -10.093 1.00 93.44 103 ILE A N 1
ATOM 804 C CA . ILE A 1 103 ? 2.907 -3.920 -9.604 1.00 93.44 103 ILE A CA 1
ATOM 805 C C . ILE A 1 103 ? 1.672 -3.555 -8.792 1.00 93.44 103 ILE A C 1
ATOM 807 O O . ILE A 1 103 ? 0.552 -3.799 -9.218 1.00 93.44 103 ILE A O 1
ATOM 811 N N . LEU A 1 104 ? 1.869 -2.959 -7.619 1.00 94.19 104 LEU A N 1
ATOM 812 C CA . LEU A 1 104 ? 0.777 -2.437 -6.807 1.00 94.19 104 LEU A CA 1
ATOM 813 C C . LEU A 1 104 ? -0.053 -1.435 -7.632 1.00 94.19 104 LEU A C 1
ATOM 815 O O . LEU A 1 104 ? 0.494 -0.448 -8.125 1.00 94.19 104 LEU A O 1
ATOM 819 N N . ASP A 1 105 ? -1.355 -1.691 -7.766 1.00 94.50 105 ASP A N 1
ATOM 820 C CA . ASP A 1 105 ? -2.277 -0.927 -8.614 1.00 94.50 105 ASP A CA 1
ATOM 821 C C . ASP A 1 105 ? -2.669 0.398 -7.937 1.00 94.50 105 ASP A C 1
ATOM 823 O O . ASP A 1 105 ? -3.787 0.604 -7.471 1.00 94.50 105 ASP A O 1
ATOM 827 N N . PHE A 1 106 ? -1.711 1.313 -7.845 1.00 92.38 106 PHE A N 1
ATOM 828 C CA . PHE A 1 106 ? -1.920 2.706 -7.472 1.00 92.38 106 PHE A CA 1
ATOM 829 C C . PHE A 1 106 ? -1.133 3.595 -8.426 1.00 92.38 106 PHE A C 1
ATOM 831 O O . PHE A 1 106 ? -0.043 3.247 -8.890 1.00 92.38 106 PHE A O 1
ATOM 838 N N . SER A 1 107 ? -1.665 4.782 -8.691 1.00 90.88 107 SER A N 1
ATOM 839 C CA . SER A 1 107 ? -0.902 5.832 -9.351 1.00 90.88 107 SER A CA 1
ATOM 840 C C . SER A 1 107 ? 0.321 6.217 -8.511 1.00 90.88 107 SER A C 1
ATOM 842 O O . SER A 1 107 ? 0.368 6.023 -7.294 1.00 90.88 107 SER A O 1
ATOM 844 N N . LEU A 1 108 ? 1.322 6.820 -9.154 1.00 90.00 108 LEU A N 1
ATOM 845 C CA . LEU A 1 108 ? 2.526 7.289 -8.459 1.00 90.00 108 LEU A CA 1
ATOM 846 C C . LEU A 1 108 ? 2.206 8.300 -7.353 1.00 90.00 108 LEU A C 1
ATOM 848 O O . LEU A 1 108 ? 2.907 8.354 -6.345 1.00 90.00 108 LEU A O 1
ATOM 852 N N . ASP A 1 109 ? 1.167 9.113 -7.544 1.00 90.50 109 ASP A N 1
ATOM 853 C CA . ASP A 1 109 ? 0.739 10.080 -6.540 1.00 90.50 109 ASP A CA 1
ATOM 854 C C . ASP A 1 109 ? 0.086 9.387 -5.337 1.00 90.50 109 ASP A C 1
ATOM 856 O O . ASP A 1 109 ? 0.478 9.628 -4.195 1.00 90.50 109 ASP A O 1
ATOM 860 N N . GLU A 1 110 ? -0.826 8.443 -5.577 1.00 91.12 110 GLU A N 1
ATOM 861 C CA . GLU A 1 110 ? -1.431 7.631 -4.516 1.00 91.12 110 GLU A CA 1
ATOM 862 C C . GLU A 1 110 ? -0.369 6.835 -3.746 1.00 91.12 110 GLU A C 1
ATOM 864 O O . GLU A 1 110 ? -0.364 6.850 -2.515 1.00 91.12 110 GLU A O 1
ATOM 869 N N . ALA A 1 111 ? 0.586 6.210 -4.440 1.00 90.00 111 ALA A N 1
ATOM 870 C CA . ALA A 1 111 ? 1.674 5.462 -3.814 1.00 90.00 111 ALA A CA 1
ATOM 871 C C . ALA A 1 111 ? 2.516 6.342 -2.870 1.00 90.00 111 ALA A C 1
ATOM 873 O O . ALA A 1 111 ? 2.849 5.920 -1.760 1.00 90.00 111 ALA A O 1
ATOM 874 N N . ARG A 1 112 ? 2.804 7.596 -3.255 1.00 89.44 112 ARG A N 1
ATOM 875 C CA . ARG A 1 112 ? 3.486 8.565 -2.375 1.00 89.44 112 ARG A CA 1
ATOM 876 C C . ARG A 1 112 ? 2.650 8.904 -1.147 1.00 89.44 112 ARG A C 1
ATOM 878 O O . ARG A 1 112 ? 3.186 8.911 -0.039 1.00 89.44 112 ARG A O 1
ATOM 885 N N . HIS A 1 113 ? 1.352 9.141 -1.321 1.00 91.06 113 HIS A N 1
ATOM 886 C CA . HIS A 1 113 ? 0.440 9.424 -0.212 1.00 91.06 113 HIS A CA 1
ATOM 887 C C . HIS A 1 113 ? 0.299 8.239 0.754 1.00 91.06 113 HIS A C 1
ATOM 889 O O . HIS A 1 113 ? 0.149 8.451 1.958 1.00 91.06 113 HIS A O 1
ATOM 895 N N . LEU A 1 114 ? 0.381 7.005 0.250 1.00 91.75 114 LE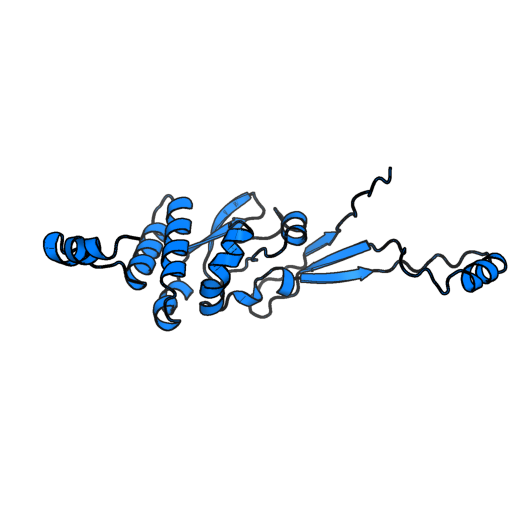U A N 1
ATOM 896 C CA . LEU A 1 114 ? 0.312 5.770 1.036 1.00 91.75 114 LEU A CA 1
ATOM 897 C C . LEU A 1 114 ? 1.642 5.382 1.694 1.00 91.75 114 LEU A C 1
ATOM 899 O O . LEU A 1 114 ? 1.656 4.504 2.558 1.00 91.75 114 LEU A O 1
ATOM 903 N N . SER A 1 115 ? 2.750 6.044 1.349 1.00 89.38 115 SER A N 1
ATOM 904 C CA . SER A 1 115 ? 4.082 5.744 1.883 1.00 89.38 115 SER A CA 1
ATOM 905 C C . SER A 1 115 ? 4.145 5.623 3.418 1.00 89.38 115 SER A C 1
ATOM 907 O O . SER A 1 115 ? 4.747 4.660 3.901 1.00 89.38 115 SER A O 1
ATOM 909 N N . PRO A 1 116 ? 3.475 6.482 4.220 1.00 90.00 116 PRO A N 1
ATOM 910 C CA . PRO A 1 116 ? 3.450 6.328 5.674 1.00 90.00 116 PRO A CA 1
ATOM 911 C C . PRO A 1 116 ? 2.804 5.018 6.145 1.00 90.00 116 PRO A C 1
ATOM 913 O O . PRO A 1 116 ? 3.337 4.373 7.048 1.00 90.00 116 PRO A O 1
ATOM 916 N N . LEU A 1 117 ? 1.678 4.611 5.547 1.00 90.38 117 LEU A N 1
ATOM 917 C CA . LEU A 1 117 ? 1.010 3.342 5.855 1.00 90.38 117 LEU A CA 1
ATOM 918 C C . LEU A 1 117 ? 1.885 2.159 5.429 1.00 90.38 117 LEU A C 1
ATOM 920 O O . LEU A 1 117 ? 2.140 1.271 6.239 1.00 90.38 117 LEU A O 1
ATOM 924 N N . LEU A 1 118 ? 2.390 2.181 4.190 1.00 89.88 118 LEU A N 1
ATOM 925 C CA . LEU A 1 118 ? 3.258 1.141 3.626 1.00 89.88 118 LEU A CA 1
ATOM 926 C C . LEU A 1 118 ? 4.530 0.945 4.468 1.00 89.88 118 LEU A C 1
ATOM 928 O O . LEU A 1 118 ? 4.954 -0.188 4.697 1.00 89.88 118 LEU A O 1
ATOM 932 N N . GLY A 1 119 ? 5.076 2.044 4.996 1.00 87.06 119 GLY A N 1
ATOM 933 C CA . GLY A 1 119 ? 6.192 2.068 5.939 1.00 87.06 119 GLY A CA 1
ATOM 934 C C . GLY A 1 119 ? 5.918 1.305 7.239 1.00 87.06 119 GLY A C 1
ATOM 935 O O . GLY A 1 119 ? 6.774 0.573 7.740 1.00 87.06 119 GLY A O 1
ATOM 936 N N . ARG A 1 120 ? 4.703 1.452 7.784 1.00 88.44 120 ARG A N 1
ATOM 937 C CA . ARG A 1 120 ? 4.276 0.818 9.046 1.00 88.44 120 ARG A CA 1
ATOM 938 C C . ARG A 1 120 ? 4.012 -0.679 8.910 1.00 88.44 120 ARG A C 1
ATOM 940 O O . ARG A 1 120 ? 4.128 -1.398 9.897 1.00 88.44 120 ARG A O 1
ATOM 947 N N . ILE A 1 121 ? 3.699 -1.148 7.702 1.00 87.88 121 ILE A N 1
ATOM 948 C CA . ILE A 1 121 ? 3.542 -2.577 7.382 1.00 87.88 121 ILE A CA 1
ATOM 949 C C . ILE A 1 121 ? 4.794 -3.189 6.731 1.00 87.88 121 ILE A C 1
ATOM 951 O O . ILE A 1 121 ? 4.733 -4.295 6.199 1.00 87.88 121 ILE A O 1
ATOM 955 N N . SER A 1 122 ? 5.939 -2.502 6.816 1.00 86.25 122 SER A N 1
ATOM 956 C CA . SER A 1 122 ? 7.254 -2.993 6.379 1.00 86.25 122 SER A CA 1
ATOM 957 C C . SER A 1 122 ? 7.378 -3.285 4.874 1.00 86.25 122 SER A C 1
ATOM 959 O O . SER A 1 122 ? 8.130 -4.174 4.470 1.00 86.25 122 SER A O 1
ATOM 961 N N . LEU A 1 123 ? 6.672 -2.532 4.022 1.00 87.56 123 LEU A N 1
ATOM 962 C CA . LEU A 1 123 ? 6.689 -2.699 2.560 1.00 87.56 123 LEU A CA 1
ATOM 963 C C . LEU A 1 123 ? 7.669 -1.776 1.819 1.00 87.56 123 LEU A C 1
ATOM 965 O O . LEU A 1 123 ? 7.793 -1.857 0.601 1.00 87.56 123 LEU A O 1
ATOM 969 N N . GLN A 1 124 ? 8.426 -0.950 2.533 1.00 84.25 124 GLN A N 1
ATOM 970 C CA . GLN A 1 124 ? 9.415 -0.018 1.981 1.00 84.25 124 GLN A CA 1
ATOM 971 C C . GLN A 1 124 ? 10.449 -0.693 1.065 1.00 84.25 124 GLN A C 1
ATOM 973 O O . GLN A 1 124 ? 10.808 -0.153 0.027 1.00 84.25 124 GLN A O 1
ATOM 978 N N . ASN A 1 125 ? 10.861 -1.927 1.353 1.00 82.44 125 ASN A N 1
ATOM 979 C CA . ASN A 1 125 ? 11.833 -2.636 0.509 1.00 82.44 125 ASN A CA 1
ATOM 980 C C . ASN A 1 125 ? 11.262 -3.091 -0.851 1.00 82.44 125 ASN A C 1
ATOM 982 O O . ASN A 1 125 ? 11.978 -3.708 -1.637 1.00 82.44 125 ASN A O 1
ATOM 986 N N . ARG A 1 126 ? 9.974 -2.838 -1.119 1.00 87.38 126 ARG A N 1
ATOM 987 C CA . ARG A 1 126 ? 9.288 -3.176 -2.376 1.00 87.38 126 ARG A CA 1
ATOM 988 C C . ARG A 1 126 ? 9.241 -2.023 -3.369 1.00 87.38 126 ARG A C 1
ATOM 990 O O . ARG A 1 126 ? 8.814 -2.246 -4.501 1.00 87.38 126 ARG A O 1
ATOM 997 N N . TYR A 1 127 ? 9.659 -0.819 -2.974 1.00 87.94 127 TYR A N 1
ATOM 998 C CA . TYR A 1 127 ? 9.771 0.295 -3.911 1.00 87.94 127 TYR A CA 1
ATOM 999 C C . TYR A 1 127 ? 10.744 -0.051 -5.031 1.00 87.94 127 TYR A C 1
ATOM 1001 O O . TYR A 1 127 ? 11.837 -0.561 -4.778 1.00 87.94 127 TYR A O 1
ATOM 1009 N N . MET A 1 128 ? 10.350 0.233 -6.269 1.00 87.00 128 MET A N 1
ATOM 1010 C CA . MET A 1 128 ? 11.150 -0.065 -7.451 1.00 87.00 128 MET A CA 1
ATOM 1011 C C . MET A 1 128 ? 12.525 0.603 -7.390 1.00 87.00 128 MET A C 1
ATOM 1013 O O . MET A 1 128 ? 13.504 -0.057 -7.702 1.00 87.00 128 MET A O 1
ATOM 1017 N N . SER A 1 129 ? 12.659 1.828 -6.878 1.00 83.25 129 SER A N 1
ATOM 1018 C CA . SER A 1 129 ? 13.985 2.439 -6.660 1.00 83.25 129 SER A CA 1
ATOM 1019 C C . SER A 1 129 ? 14.908 1.686 -5.700 1.00 83.25 129 SER A C 1
ATOM 1021 O O . SER A 1 129 ? 16.125 1.746 -5.853 1.00 83.25 129 SER A O 1
ATOM 1023 N N . MET A 1 130 ? 14.360 0.973 -4.715 1.00 80.50 130 MET A N 1
ATOM 1024 C CA . MET A 1 130 ? 15.147 0.144 -3.797 1.00 80.50 130 MET A CA 1
ATOM 1025 C C . MET A 1 130 ? 15.387 -1.251 -4.370 1.00 80.50 130 MET A C 1
ATOM 1027 O O . MET A 1 130 ? 16.428 -1.869 -4.131 1.00 80.50 130 MET A O 1
ATOM 1031 N N . ALA A 1 131 ? 14.407 -1.747 -5.121 1.00 75.12 131 ALA A N 1
ATOM 1032 C CA . ALA A 1 131 ? 14.421 -3.058 -5.729 1.00 75.12 131 ALA A CA 1
ATOM 1033 C C . ALA A 1 131 ? 15.129 -3.082 -7.085 1.00 75.12 131 ALA A C 1
ATOM 1035 O O . ALA A 1 131 ? 15.379 -4.169 -7.566 1.00 75.12 131 ALA A O 1
ATOM 1036 N N . ILE A 1 132 ? 15.469 -1.960 -7.718 1.00 70.06 132 ILE A N 1
ATOM 1037 C CA . ILE A 1 132 ? 16.151 -1.919 -9.018 1.00 70.06 132 ILE A CA 1
ATOM 1038 C C . ILE A 1 132 ? 17.631 -1.569 -8.820 1.00 70.06 132 ILE A C 1
ATOM 1040 O O . ILE A 1 132 ? 18.029 -0.782 -7.966 1.00 70.06 132 ILE A O 1
ATOM 1044 N N . MET A 1 133 ? 18.480 -2.222 -9.600 1.00 64.50 133 MET A N 1
ATOM 1045 C CA . MET A 1 133 ? 19.882 -1.919 -9.801 1.00 64.50 133 MET A CA 1
ATOM 1046 C C . MET A 1 133 ? 20.034 -1.407 -11.231 1.00 64.50 133 MET A C 1
ATOM 1048 O O . MET A 1 133 ? 19.824 -2.146 -12.193 1.00 64.50 133 MET A O 1
ATOM 1052 N N . GLU A 1 134 ? 20.391 -0.135 -11.347 1.00 59.59 134 GLU A N 1
ATOM 1053 C CA . GLU A 1 134 ? 20.799 0.481 -12.605 1.00 59.59 134 GLU A CA 1
ATOM 1054 C C . GLU A 1 134 ? 22.210 -0.022 -12.933 1.00 59.59 134 GLU A C 1
ATOM 1056 O O . GLU A 1 134 ? 23.148 0.149 -12.151 1.00 59.59 134 GLU A O 1
ATOM 1061 N N . GLN A 1 135 ? 22.353 -0.711 -14.062 1.00 52.66 135 GLN A N 1
ATOM 1062 C CA . GLN A 1 135 ? 23.644 -1.042 -14.648 1.00 52.66 135 GLN A CA 1
ATOM 1063 C C . GLN A 1 135 ? 23.823 -0.200 -15.905 1.00 52.66 135 GLN A C 1
ATOM 1065 O O . GLN A 1 135 ? 23.176 -0.427 -16.926 1.00 52.66 135 GLN A O 1
ATOM 1070 N N . THR A 1 136 ? 24.720 0.775 -15.834 1.00 47.03 136 THR A N 1
ATOM 1071 C CA . THR A 1 136 ? 25.184 1.509 -17.008 1.00 47.03 136 THR A CA 1
ATOM 1072 C C . THR A 1 136 ? 26.357 0.749 -17.608 1.00 47.03 136 THR A C 1
ATOM 1074 O O . THR A 1 136 ? 27.457 0.781 -17.052 1.00 47.03 136 THR A O 1
ATOM 1077 N N . ASP A 1 137 ? 26.135 0.070 -18.730 1.00 43.59 137 ASP A N 1
ATOM 1078 C CA . ASP A 1 137 ? 27.246 -0.431 -19.531 1.00 43.59 137 ASP A CA 1
ATOM 1079 C C . ASP A 1 137 ? 27.718 0.713 -20.432 1.00 43.59 137 ASP A C 1
ATOM 1081 O O . ASP A 1 137 ? 26.974 1.230 -21.269 1.00 43.59 137 ASP A O 1
ATOM 1085 N N . VAL A 1 138 ? 28.958 1.149 -20.219 1.00 43.19 138 VAL A N 1
ATOM 1086 C CA . VAL A 1 138 ? 29.637 2.052 -21.145 1.00 43.19 138 VAL A CA 1
ATOM 1087 C C . VAL A 1 138 ? 30.288 1.173 -22.199 1.00 43.19 138 VAL A C 1
ATOM 1089 O O . VAL A 1 138 ? 31.271 0.492 -21.902 1.00 43.19 138 VAL A O 1
ATOM 1092 N N . ASP A 1 139 ? 29.757 1.187 -23.421 1.00 45.81 139 ASP A N 1
ATOM 1093 C CA . ASP A 1 139 ? 30.464 0.597 -24.553 1.00 45.81 139 ASP A CA 1
ATOM 1094 C C . ASP A 1 139 ? 31.822 1.302 -24.682 1.00 45.81 139 ASP A C 1
ATOM 1096 O O . ASP A 1 139 ? 31.906 2.522 -24.868 1.00 45.81 139 ASP A O 1
ATOM 1100 N N . GLN A 1 140 ? 32.904 0.537 -24.519 1.00 43.56 140 GLN A N 1
ATOM 1101 C CA . GLN A 1 140 ? 34.256 1.031 -24.755 1.00 43.56 140 GLN A CA 1
ATOM 1102 C C . GLN A 1 140 ? 34.336 1.558 -26.196 1.00 43.56 140 GLN A C 1
ATOM 1104 O O . GLN A 1 140 ? 33.938 0.842 -27.118 1.00 43.56 140 GLN A O 1
ATOM 1109 N N . PRO A 1 141 ? 34.848 2.782 -26.428 1.00 44.53 141 PRO A N 1
ATOM 1110 C CA . PRO A 1 141 ? 35.011 3.277 -27.785 1.00 44.53 141 PRO A CA 1
ATOM 1111 C C . PRO A 1 141 ? 35.949 2.333 -28.540 1.00 44.53 141 PRO A C 1
ATOM 1113 O O . PRO A 1 141 ? 37.032 2.005 -28.051 1.00 44.53 141 PRO A O 1
ATOM 1116 N N . SER A 1 142 ? 35.517 1.890 -29.721 1.00 41.62 142 SER A N 1
ATOM 1117 C CA . SER A 1 142 ? 36.296 1.040 -30.617 1.00 41.62 142 SER A CA 1
ATOM 1118 C C . SER A 1 142 ? 37.703 1.615 -30.788 1.00 41.62 142 SER A C 1
ATOM 1120 O O . SER A 1 142 ? 37.871 2.738 -31.268 1.00 41.62 142 SER A O 1
ATOM 1122 N N . HIS A 1 143 ? 38.717 0.846 -30.391 1.00 46.06 143 HIS A N 1
ATOM 1123 C CA . HIS A 1 143 ? 40.129 1.152 -30.607 1.00 46.06 143 HIS A CA 1
ATOM 1124 C C . HIS A 1 143 ? 40.510 0.947 -32.083 1.00 46.06 143 HIS A C 1
ATOM 1126 O O . HIS A 1 143 ? 41.430 0.203 -32.397 1.00 46.06 143 HIS A O 1
ATOM 1132 N N . GLU A 1 144 ? 39.825 1.611 -33.007 1.00 46.56 144 GLU A N 1
ATOM 1133 C CA . GLU A 1 144 ? 40.285 1.706 -34.387 1.00 46.56 144 GLU A CA 1
ATOM 1134 C C . GLU A 1 144 ? 40.690 3.145 -34.669 1.00 46.56 144 GLU A C 1
ATOM 1136 O O . GLU A 1 144 ? 39.869 4.053 -34.689 1.00 46.56 144 GLU A O 1
ATOM 1141 N N . HIS A 1 145 ? 42.012 3.301 -34.792 1.00 50.59 145 HIS A N 1
ATOM 1142 C CA . HIS A 1 145 ? 42.746 4.330 -35.521 1.00 50.59 145 HIS A CA 1
ATOM 1143 C C . HIS A 1 145 ? 42.218 5.767 -35.434 1.00 50.59 145 HIS A C 1
ATOM 1145 O O . HIS A 1 145 ? 41.194 6.072 -36.014 1.00 50.59 145 HIS A O 1
ATOM 1151 N N . LEU A 1 146 ? 43.004 6.671 -34.823 1.00 46.41 146 LEU A N 1
ATOM 1152 C CA . LEU A 1 146 ? 43.270 8.054 -35.289 1.00 46.41 146 LEU A CA 1
ATOM 1153 C C . LEU A 1 146 ? 44.093 8.814 -34.227 1.00 46.41 146 LEU A C 1
ATOM 1155 O O . LEU A 1 146 ? 43.640 9.767 -33.595 1.00 46.41 146 LEU A O 1
ATOM 1159 N N . SER A 1 147 ? 45.349 8.402 -34.033 1.00 51.66 147 SER A N 1
ATOM 1160 C CA . SER A 1 147 ? 46.292 8.973 -33.051 1.00 51.66 147 SER A CA 1
ATOM 1161 C C . SER A 1 147 ? 46.668 10.445 -33.299 1.00 51.66 147 SER A C 1
ATOM 1163 O O . SER A 1 147 ? 47.200 11.112 -32.407 1.00 51.66 147 SER A O 1
ATOM 1165 N N . ARG A 1 148 ? 46.378 10.995 -34.486 1.00 48.84 148 ARG A N 1
ATOM 1166 C CA . ARG A 1 148 ? 46.654 12.404 -34.815 1.00 48.84 148 ARG A CA 1
ATOM 1167 C C . ARG A 1 148 ? 45.512 13.345 -34.410 1.00 48.84 148 ARG A C 1
ATOM 1169 O O . ARG A 1 148 ? 45.791 14.427 -33.890 1.00 48.84 148 ARG A O 1
ATOM 1176 N N . GLU A 1 149 ? 44.265 12.892 -34.524 1.00 50.38 149 GLU A N 1
ATOM 1177 C CA . GLU A 1 149 ? 43.061 13.680 -34.214 1.00 50.38 149 GLU A CA 1
ATOM 1178 C C . GLU A 1 149 ? 42.763 13.737 -32.707 1.00 50.38 149 GLU A C 1
ATOM 1180 O O . GLU A 1 149 ? 42.266 14.742 -32.190 1.00 50.38 149 GLU A O 1
ATOM 1185 N N . THR A 1 150 ? 43.181 12.717 -31.944 1.00 54.12 150 THR A N 1
ATOM 1186 C CA . THR A 1 150 ? 42.970 12.655 -30.485 1.00 54.12 150 THR A CA 1
ATOM 1187 C C . THR A 1 150 ? 43.679 13.783 -29.730 1.00 54.12 150 THR A C 1
ATOM 1189 O O . THR A 1 150 ? 43.254 14.177 -28.646 1.00 54.12 150 THR A O 1
ATOM 1192 N N . ARG A 1 151 ? 44.772 14.332 -30.274 1.00 52.00 151 ARG A N 1
ATOM 1193 C CA . ARG A 1 151 ? 45.581 15.361 -29.600 1.00 52.00 151 ARG A CA 1
ATOM 1194 C C . ARG A 1 151 ? 44.995 16.768 -29.752 1.00 52.00 151 ARG A C 1
ATOM 1196 O O . ARG A 1 151 ? 45.086 17.558 -28.814 1.00 52.00 151 ARG A O 1
ATOM 1203 N N . LEU A 1 152 ? 44.355 17.062 -30.885 1.00 52.62 152 LEU A N 1
ATOM 1204 C CA . LEU A 1 152 ? 43.623 18.317 -31.100 1.00 52.62 152 LEU A CA 1
ATOM 1205 C C . LEU A 1 152 ? 42.308 18.329 -30.311 1.00 52.62 152 LEU A C 1
ATOM 1207 O O . LEU A 1 152 ? 42.001 19.332 -29.663 1.00 52.62 152 LEU A O 1
ATOM 1211 N N . PHE A 1 153 ? 41.605 17.193 -30.253 1.00 53.53 153 PHE A N 1
ATOM 1212 C CA . PHE A 1 153 ? 40.425 17.041 -29.402 1.00 53.53 153 PHE A CA 1
ATOM 1213 C C . PHE A 1 153 ? 40.765 17.094 -27.909 1.00 53.53 153 PHE A C 1
ATOM 1215 O O . PHE A 1 153 ? 40.142 17.869 -27.196 1.00 53.53 153 PHE A O 1
ATOM 1222 N N . ARG A 1 154 ? 41.802 16.398 -27.414 1.00 54.59 154 ARG A N 1
ATOM 1223 C CA . ARG A 1 154 ? 42.206 16.462 -25.986 1.00 54.59 154 ARG A CA 1
ATOM 1224 C C . ARG A 1 154 ? 42.620 17.862 -25.528 1.00 54.59 154 ARG A C 1
ATOM 1226 O O . ARG A 1 154 ? 42.464 18.186 -24.355 1.00 54.59 154 ARG A O 1
ATOM 1233 N N . ARG A 1 155 ? 43.119 18.703 -26.440 1.00 50.69 155 ARG A N 1
ATOM 1234 C CA . ARG A 1 155 ? 43.490 20.093 -26.138 1.00 50.69 155 ARG A CA 1
ATOM 1235 C C . ARG A 1 155 ? 42.272 21.025 -26.046 1.00 50.69 155 ARG A C 1
ATOM 1237 O O . ARG A 1 155 ? 42.327 21.979 -25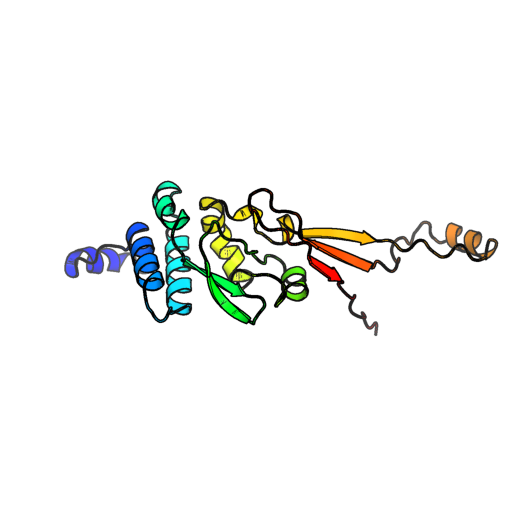.279 1.00 50.69 155 ARG A O 1
ATOM 1244 N N . LYS A 1 156 ? 41.175 20.726 -26.758 1.00 48.31 156 LYS A N 1
ATOM 1245 C CA . LYS A 1 156 ? 39.885 21.447 -26.664 1.00 48.31 156 LYS A CA 1
ATOM 1246 C C . LYS A 1 156 ? 38.902 20.837 -25.646 1.00 48.31 156 LYS A C 1
ATOM 1248 O O . LYS A 1 156 ? 38.064 21.547 -25.106 1.00 48.31 156 LYS A O 1
ATOM 1253 N N . ALA A 1 157 ? 39.034 19.551 -25.322 1.00 46.00 157 ALA A N 1
ATOM 1254 C CA . ALA A 1 157 ? 38.124 18.786 -24.462 1.00 46.00 157 ALA A CA 1
ATOM 1255 C C . ALA A 1 157 ? 38.404 18.909 -22.953 1.00 46.00 157 ALA A C 1
ATOM 1257 O O . ALA A 1 157 ? 37.811 18.184 -22.160 1.00 46.00 157 ALA A O 1
ATOM 1258 N N . LYS A 1 158 ? 39.251 19.851 -22.515 1.00 46.97 158 LYS A N 1
ATOM 1259 C CA . LYS A 1 158 ? 39.328 20.212 -21.086 1.00 46.97 158 LYS A CA 1
ATOM 1260 C C . LYS A 1 158 ? 38.044 20.878 -20.563 1.00 46.97 158 LYS A C 1
ATOM 1262 O O . LYS A 1 158 ? 37.928 21.053 -19.358 1.00 46.97 158 LYS A O 1
ATOM 1267 N N . HIS A 1 159 ? 37.093 21.210 -21.443 1.00 50.09 159 HIS A N 1
ATOM 1268 C CA . HIS A 1 159 ? 35.840 21.881 -21.083 1.00 50.09 159 HIS A CA 1
ATOM 1269 C C . HIS A 1 159 ? 34.545 21.157 -21.483 1.00 50.09 159 HIS A C 1
ATOM 1271 O O . HIS A 1 159 ? 33.473 21.624 -21.117 1.00 50.09 159 HIS A O 1
ATOM 1277 N N . PHE A 1 160 ? 34.612 20.021 -22.181 1.00 53.56 160 PHE A N 1
ATOM 1278 C CA . PHE A 1 160 ? 33.421 19.273 -22.594 1.00 53.56 160 PHE A CA 1
ATOM 1279 C C . PHE A 1 160 ? 33.589 17.798 -22.248 1.00 53.56 160 PHE A C 1
ATOM 1281 O O . PHE A 1 160 ? 34.170 17.027 -23.008 1.00 53.56 160 PHE A O 1
ATOM 1288 N N . TYR A 1 161 ? 33.074 17.418 -21.083 1.00 43.94 161 TYR A N 1
ATOM 1289 C CA . TYR A 1 161 ? 32.807 16.027 -20.751 1.00 43.94 161 TYR A CA 1
ATOM 1290 C C . TYR A 1 161 ? 31.297 15.806 -20.745 1.00 43.94 161 TYR A C 1
ATOM 1292 O O . TYR A 1 161 ? 30.568 16.649 -20.227 1.00 43.94 161 TYR A O 1
ATOM 1300 N N . ARG A 1 162 ? 30.899 14.624 -21.238 1.00 49.88 162 ARG A N 1
ATOM 1301 C CA . ARG A 1 162 ? 29.554 14.010 -21.272 1.00 49.88 162 ARG A CA 1
ATOM 1302 C C . ARG A 1 162 ? 28.812 14.102 -22.601 1.00 49.88 162 ARG A C 1
ATOM 1304 O O . ARG A 1 162 ? 27.813 14.789 -22.687 1.00 49.88 162 ARG A O 1
ATOM 1311 N N . TYR A 1 163 ? 29.250 13.304 -23.572 1.00 43.66 163 TYR A N 1
ATOM 1312 C CA . TYR A 1 163 ? 28.336 12.536 -24.426 1.00 43.66 163 TYR A CA 1
ATOM 1313 C C . TYR A 1 163 ? 29.030 11.224 -24.806 1.00 43.66 163 TYR A C 1
ATOM 1315 O O . TYR A 1 163 ? 29.803 11.158 -25.757 1.00 43.66 163 TYR A O 1
ATOM 1323 N N . GLY A 1 164 ? 28.805 10.194 -23.992 1.00 43.09 164 GLY A N 1
ATOM 1324 C CA . GLY A 1 164 ? 28.960 8.800 -24.396 1.00 43.09 164 GLY A CA 1
ATOM 1325 C C . GLY A 1 164 ? 27.558 8.233 -24.578 1.00 43.09 164 GLY A C 1
ATOM 1326 O O . GLY A 1 164 ? 26.664 8.592 -23.817 1.00 43.09 164 GLY A O 1
ATOM 1327 N N . ARG A 1 165 ? 27.351 7.398 -25.597 1.00 42.25 165 ARG A N 1
ATOM 1328 C CA . ARG A 1 165 ? 26.088 6.681 -25.790 1.00 42.25 165 ARG A CA 1
ATOM 1329 C C . ARG A 1 165 ? 26.004 5.635 -24.670 1.00 42.25 165 ARG A C 1
ATOM 1331 O O . ARG A 1 165 ? 26.731 4.649 -24.707 1.00 42.25 165 ARG A O 1
ATOM 1338 N N . THR A 1 166 ? 25.225 5.902 -23.628 1.00 39.47 166 THR A N 1
ATOM 1339 C CA . THR A 1 166 ? 25.059 4.999 -22.481 1.00 39.47 166 THR A CA 1
ATOM 1340 C C . THR A 1 166 ? 23.822 4.145 -22.693 1.00 39.47 166 THR A C 1
ATOM 1342 O O . THR A 1 166 ? 22.714 4.666 -22.739 1.00 39.47 166 THR A O 1
ATOM 1345 N N . ALA A 1 167 ? 23.994 2.829 -22.816 1.00 45.94 167 ALA A N 1
ATOM 1346 C CA . ALA A 1 167 ? 22.873 1.906 -22.719 1.00 45.94 167 ALA A CA 1
ATOM 1347 C C . ALA A 1 167 ? 22.621 1.618 -21.233 1.00 45.94 167 ALA A C 1
ATOM 1349 O O . ALA A 1 167 ? 23.436 0.978 -20.564 1.00 45.94 167 ALA A O 1
ATOM 1350 N N . GLU A 1 168 ? 21.502 2.106 -20.705 1.00 47.47 168 GLU A N 1
ATOM 1351 C CA . GLU A 1 168 ? 21.108 1.857 -19.321 1.00 47.47 168 GLU A CA 1
ATOM 1352 C C . GLU A 1 168 ? 20.278 0.567 -19.227 1.00 47.47 168 GLU A C 1
ATOM 1354 O O . GLU A 1 168 ? 19.220 0.413 -19.849 1.00 47.47 168 GLU A O 1
ATOM 1359 N N . LYS A 1 169 ? 20.786 -0.404 -18.464 1.00 53.00 169 LYS A N 1
ATOM 1360 C CA . LYS A 1 169 ? 20.112 -1.670 -18.166 1.00 53.00 169 LYS A CA 1
ATOM 1361 C C . LYS A 1 169 ? 19.528 -1.585 -16.763 1.00 53.00 169 LYS A C 1
ATOM 1363 O O . LYS A 1 169 ? 20.261 -1.428 -15.792 1.00 53.00 169 LYS A O 1
ATOM 1368 N N . LEU A 1 170 ? 18.216 -1.759 -16.641 1.00 55.31 170 LEU A N 1
ATOM 1369 C CA . LEU A 1 170 ? 17.555 -1.866 -15.343 1.00 55.31 170 LEU A CA 1
ATOM 1370 C C . LEU A 1 170 ? 17.414 -3.340 -14.969 1.00 55.31 170 LEU A C 1
ATOM 1372 O O . LEU A 1 170 ? 16.799 -4.127 -15.698 1.00 55.31 170 LEU A O 1
ATOM 1376 N N . LEU A 1 171 ? 17.985 -3.715 -13.827 1.00 57.00 171 LEU A N 1
ATOM 1377 C CA . LEU A 1 171 ? 17.869 -5.049 -13.247 1.00 57.00 171 LEU A CA 1
ATOM 1378 C C . LEU A 1 171 ? 17.080 -4.984 -11.950 1.00 57.00 171 LEU A C 1
ATOM 1380 O O . LEU A 1 171 ? 17.383 -4.171 -11.093 1.00 57.00 171 LEU A O 1
ATOM 1384 N N . VAL A 1 172 ? 16.126 -5.881 -11.735 1.00 53.44 172 VAL A N 1
ATOM 1385 C CA . VAL A 1 172 ? 15.498 -6.011 -10.412 1.00 53.44 172 VAL A CA 1
ATOM 1386 C C . VAL A 1 172 ? 16.432 -6.804 -9.480 1.00 53.44 172 VAL A C 1
ATOM 1388 O O . VAL A 1 172 ? 16.800 -7.943 -9.769 1.00 53.44 172 VAL A O 1
ATOM 1391 N N . ARG A 1 173 ? 16.847 -6.187 -8.368 1.00 52.09 173 ARG A N 1
ATOM 1392 C CA . ARG A 1 173 ? 17.550 -6.784 -7.228 1.00 52.09 173 ARG A CA 1
ATOM 1393 C C . ARG A 1 173 ? 16.723 -7.899 -6.601 1.00 52.09 173 ARG A C 1
ATOM 1395 O O . ARG A 1 173 ? 15.502 -7.831 -6.465 1.00 52.09 173 ARG A O 1
ATOM 1402 N N . ARG A 1 174 ? 17.446 -8.909 -6.127 1.00 46.19 174 ARG A N 1
ATOM 1403 C CA . ARG A 1 174 ? 16.901 -10.011 -5.343 1.00 46.19 174 ARG A CA 1
ATOM 1404 C C . ARG A 1 174 ? 16.330 -9.465 -4.031 1.00 46.19 174 ARG A C 1
ATOM 1406 O O . ARG A 1 174 ? 17.055 -8.864 -3.248 1.00 46.19 174 ARG A O 1
ATOM 1413 N N . CYS A 1 175 ? 15.035 -9.664 -3.793 1.00 41.69 175 CYS A N 1
ATOM 1414 C CA . CYS A 1 175 ? 14.450 -9.411 -2.481 1.00 41.69 175 CYS A CA 1
ATOM 1415 C C . CYS A 1 175 ? 14.724 -10.632 -1.595 1.00 41.69 175 CYS A C 1
ATOM 1417 O O . CYS A 1 175 ? 14.075 -11.662 -1.764 1.00 41.69 175 CYS A O 1
ATOM 1419 N N . ASP A 1 176 ? 15.671 -10.534 -0.660 1.00 41.69 176 ASP A N 1
ATOM 1420 C CA . ASP A 1 176 ? 16.089 -11.667 0.188 1.00 41.69 176 ASP A CA 1
ATOM 1421 C C . ASP A 1 176 ? 14.967 -12.213 1.097 1.00 41.69 176 ASP A C 1
ATOM 1423 O O . ASP A 1 176 ? 15.040 -13.349 1.559 1.00 41.69 176 ASP A O 1
ATOM 1427 N N . ASN A 1 177 ? 13.879 -11.453 1.280 1.00 41.81 177 ASN A N 1
ATOM 1428 C CA . ASN A 1 177 ? 12.683 -11.871 2.022 1.00 41.81 177 ASN A CA 1
ATOM 1429 C C . ASN A 1 177 ? 11.561 -12.477 1.153 1.00 41.81 177 ASN A C 1
ATOM 1431 O O . ASN A 1 177 ? 10.545 -12.907 1.695 1.00 41.81 177 ASN A O 1
ATOM 1435 N N . CYS A 1 178 ? 11.721 -12.557 -0.172 1.00 37.88 178 CYS A N 1
ATOM 1436 C CA . CYS A 1 178 ? 10.793 -13.266 -1.055 1.00 37.88 178 CYS A CA 1
ATOM 1437 C C . CYS A 1 178 ? 11.496 -14.448 -1.712 1.00 37.88 178 CYS A C 1
ATOM 1439 O O . CYS A 1 178 ? 12.459 -14.281 -2.453 1.00 37.88 178 CYS A O 1
ATOM 1441 N N . LYS A 1 179 ? 10.985 -15.661 -1.486 1.00 30.52 179 LYS A N 1
ATOM 1442 C CA . LYS A 1 179 ? 11.526 -16.924 -2.022 1.00 30.52 179 LYS A CA 1
ATOM 1443 C C . LYS A 1 179 ? 11.392 -17.080 -3.553 1.00 30.52 179 LYS A C 1
ATOM 1445 O O . LYS A 1 179 ? 11.407 -18.201 -4.053 1.00 30.52 179 LYS A O 1
ATOM 1450 N N . THR A 1 180 ? 11.305 -15.993 -4.316 1.00 34.72 180 THR A N 1
ATOM 1451 C CA . THR A 1 180 ? 11.001 -16.013 -5.752 1.00 34.72 180 THR A CA 1
ATOM 1452 C C . THR A 1 180 ? 12.190 -15.482 -6.551 1.00 34.72 180 THR A C 1
ATOM 1454 O O . THR A 1 180 ? 12.624 -14.343 -6.384 1.00 34.72 180 THR A O 1
ATOM 1457 N N . ARG A 1 181 ? 12.748 -16.326 -7.429 1.00 33.97 181 ARG A N 1
ATOM 1458 C CA . ARG A 1 181 ? 13.780 -15.946 -8.404 1.00 33.97 181 ARG A CA 1
ATOM 1459 C C . ARG A 1 181 ? 13.121 -15.151 -9.537 1.00 33.97 181 ARG A C 1
ATOM 1461 O O . ARG A 1 181 ? 12.597 -15.759 -10.460 1.00 33.97 181 ARG A O 1
ATOM 1468 N N . LEU A 1 182 ? 13.176 -13.822 -9.501 1.00 38.47 182 LEU A N 1
ATOM 1469 C CA . LEU A 1 182 ? 12.935 -13.003 -10.693 1.00 38.47 182 LEU A CA 1
ATOM 1470 C C . LEU A 1 182 ? 14.179 -12.172 -11.000 1.00 38.47 182 LEU A C 1
ATOM 1472 O O . LEU A 1 182 ? 14.488 -11.216 -10.299 1.00 38.47 182 LEU A O 1
ATOM 1476 N N . PHE A 1 183 ? 14.877 -12.546 -12.071 1.00 38.47 183 PHE A N 1
ATOM 1477 C CA . PHE A 1 183 ? 15.814 -11.667 -12.761 1.00 38.47 183 PHE A CA 1
ATOM 1478 C C . PHE A 1 183 ? 15.107 -11.178 -14.022 1.00 38.47 183 PHE A C 1
ATOM 1480 O O . PHE A 1 183 ? 15.080 -11.888 -15.024 1.00 38.47 183 PHE A O 1
ATOM 1487 N N . MET A 1 184 ? 14.505 -9.990 -13.974 1.00 46.03 184 MET A N 1
ATOM 1488 C CA . MET A 1 184 ? 14.015 -9.332 -15.185 1.00 46.03 184 MET A CA 1
ATOM 1489 C C . MET A 1 184 ? 14.962 -8.213 -15.584 1.00 46.03 184 MET A C 1
ATOM 1491 O O . MET A 1 184 ? 15.306 -7.358 -14.768 1.00 46.03 184 MET A O 1
ATOM 1495 N N . LYS A 1 185 ? 15.384 -8.253 -16.851 1.00 46.69 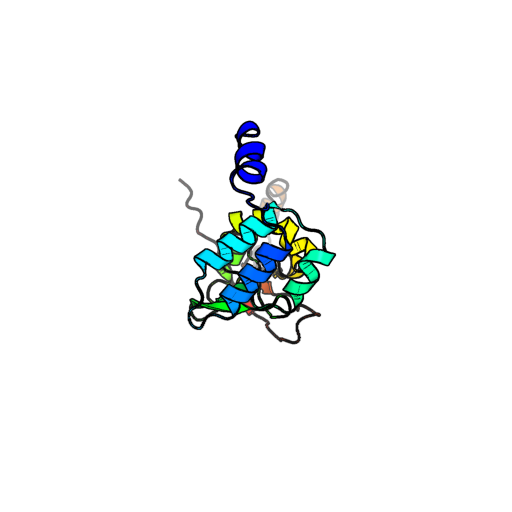185 LYS A N 1
ATOM 1496 C CA . LYS A 1 185 ? 16.142 -7.188 -17.502 1.00 46.69 185 LYS A CA 1
ATOM 1497 C C . LYS A 1 185 ? 15.161 -6.322 -18.282 1.00 46.69 185 LYS A C 1
ATOM 1499 O O . LYS A 1 185 ? 14.448 -6.842 -19.139 1.00 46.69 185 LYS A O 1
ATOM 1504 N N . ALA A 1 186 ? 15.139 -5.022 -18.021 1.00 49.62 186 ALA A N 1
ATOM 1505 C CA . ALA A 1 186 ? 14.520 -4.060 -18.923 1.00 49.62 186 ALA A CA 1
ATOM 1506 C C . ALA A 1 186 ? 15.624 -3.226 -19.584 1.00 49.62 186 ALA A C 1
ATOM 1508 O O . ALA A 1 186 ? 16.469 -2.649 -18.902 1.00 49.62 186 ALA A O 1
ATOM 1509 N N . LEU A 1 187 ? 15.637 -3.209 -20.919 1.00 42.09 187 LEU A N 1
ATOM 1510 C CA . LEU A 1 187 ? 16.438 -2.270 -21.699 1.00 42.09 187 LEU A CA 1
ATOM 1511 C C . LEU A 1 187 ? 15.627 -0.985 -21.843 1.00 42.09 187 LEU A C 1
ATOM 1513 O O . LEU A 1 187 ? 14.536 -1.020 -22.417 1.00 42.09 187 LEU A O 1
ATOM 1517 N N . VAL A 1 188 ? 16.143 0.125 -21.323 1.00 43.97 188 VAL A N 1
ATOM 1518 C CA . VAL A 1 188 ? 15.584 1.448 -21.600 1.00 43.97 188 VAL A CA 1
ATOM 1519 C C . VAL A 1 188 ? 16.239 1.934 -22.889 1.00 43.97 188 VAL A C 1
ATOM 1521 O O . VAL A 1 188 ? 17.441 2.176 -22.934 1.00 43.97 188 VAL A O 1
ATOM 1524 N N . SER A 1 189 ? 15.467 2.002 -23.974 1.00 35.66 189 SER A N 1
ATOM 1525 C CA . SER A 1 189 ? 15.932 2.609 -25.223 1.00 35.66 189 SER A CA 1
ATOM 1526 C C . SER A 1 189 ? 15.721 4.120 -25.120 1.00 35.66 189 SER A C 1
ATOM 1528 O O . SER A 1 189 ? 14.587 4.577 -24.966 1.00 35.66 189 SER A O 1
ATOM 1530 N N . GLU A 1 190 ? 16.815 4.887 -25.118 1.00 39.00 190 GLU A N 1
ATOM 1531 C CA . GLU A 1 190 ? 16.787 6.348 -25.009 1.00 39.00 190 GLU A CA 1
ATOM 1532 C C . GLU A 1 190 ? 15.986 6.990 -26.151 1.00 39.00 190 GLU A C 1
ATOM 1534 O O . GLU A 1 190 ? 16.156 6.681 -27.332 1.00 39.00 190 GLU A O 1
ATOM 1539 N N . LYS A 1 191 ? 15.112 7.926 -25.768 1.00 36.53 191 LYS A N 1
ATOM 1540 C CA . LYS A 1 191 ? 14.347 8.784 -26.671 1.00 36.53 191 LYS A CA 1
ATOM 1541 C C . LYS A 1 191 ? 15.287 9.726 -27.426 1.00 36.53 191 LYS A C 1
ATOM 1543 O O . LYS A 1 191 ? 16.104 10.415 -26.821 1.00 36.53 191 LYS A O 1
ATOM 1548 N N . HIS A 1 192 ? 15.082 9.823 -28.738 1.00 36.50 192 HIS A N 1
ATOM 1549 C CA . HIS A 1 192 ? 15.618 10.892 -29.576 1.00 36.50 192 HIS A CA 1
ATOM 1550 C C . HIS A 1 192 ? 15.194 12.266 -29.030 1.00 36.50 192 HIS A C 1
ATOM 1552 O O . HIS A 1 192 ? 14.019 12.630 -29.095 1.00 36.50 192 HIS A O 1
ATOM 1558 N N . LEU A 1 193 ? 16.151 13.045 -28.524 1.00 30.92 193 LEU A N 1
ATOM 1559 C CA . LEU A 1 193 ? 15.983 14.485 -28.345 1.00 30.92 193 LEU A CA 1
ATOM 1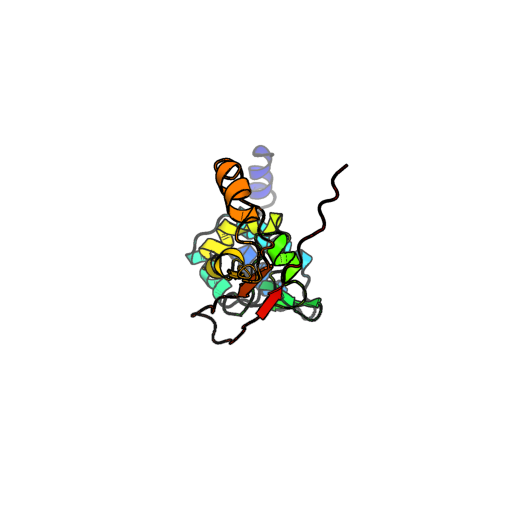560 C C . LEU A 1 193 ? 16.216 15.161 -29.702 1.00 30.92 193 LEU A C 1
ATOM 1562 O O . LEU A 1 193 ? 17.349 15.277 -30.169 1.00 30.92 193 LEU A O 1
ATOM 1566 N N . TYR A 1 194 ? 15.121 15.566 -30.346 1.00 33.31 194 TYR A N 1
ATOM 1567 C CA . TYR A 1 194 ? 15.136 16.488 -31.478 1.00 33.31 194 TYR A CA 1
ATOM 1568 C C . TYR A 1 194 ? 15.579 17.873 -30.983 1.00 33.31 194 TYR A C 1
ATOM 1570 O O . TYR A 1 194 ? 14.927 18.461 -30.122 1.00 33.31 194 TYR A O 1
ATOM 1578 N N . PHE A 1 195 ? 16.683 18.379 -31.530 1.00 34.88 195 PHE A N 1
ATOM 1579 C CA . PHE A 1 195 ? 17.056 19.792 -31.471 1.00 34.88 195 PHE A CA 1
ATOM 1580 C C . PHE A 1 195 ? 16.376 20.521 -32.645 1.00 34.88 195 PHE A C 1
ATOM 1582 O O . PHE A 1 195 ? 16.536 20.087 -33.786 1.00 34.88 195 PHE A O 1
ATOM 1589 N N . ASN A 1 196 ? 15.642 21.602 -32.361 1.00 30.19 196 ASN A N 1
ATOM 1590 C CA . ASN A 1 196 ? 15.467 22.733 -33.282 1.00 30.19 196 ASN A CA 1
ATOM 1591 C C . ASN A 1 196 ? 16.414 23.843 -32.829 1.00 30.19 196 ASN A C 1
ATOM 1593 O O . ASN A 1 196 ? 16.484 24.054 -31.595 1.00 30.19 196 ASN A O 1
#